Protein AF-A0A915IPQ7-F1 (afdb_monomer_lite)

InterPro domains:
  IPR002052 DNA methylase, N-6 adenine-specific, conserved site [PS00092] (193-199)

Sequence (208 aa):
MTVVFSDHEFYLLDDLKYYAAIYNDLKLCYKIELYDISEPFLMQSEVNSINARILSKEETSHEQIIKKRKKKTRKSAPNENCLFVERHFQDIISKCRAAGFLKNDSSAVQRLLTGNKIAKDVFKSVADRLNVDGPNDILNVPIEKCDNWLEKSKIIDLSEKDYILPGCSSFIQSDVIEGLNMISRDKLKFDIVVIDPPWTNKSVRRKR

Structure (mmCIF, N/CA/C/O backbone):
data_AF-A0A915IPQ7-F1
#
_entry.id   AF-A0A915IPQ7-F1
#
loop_
_atom_site.group_PDB
_atom_site.id
_atom_site.type_symbol
_atom_site.label_atom_id
_atom_site.label_alt_id
_atom_site.label_comp_id
_atom_site.label_asym_id
_atom_site.label_entity_id
_atom_site.label_seq_id
_atom_site.pdbx_PDB_ins_code
_atom_site.Cartn_x
_atom_site.Cartn_y
_atom_site.Cartn_z
_atom_site.occupancy
_atom_site.B_iso_or_equiv
_atom_site.auth_seq_id
_atom_site.auth_comp_id
_atom_site.auth_asym_id
_atom_site.auth_atom_id
_atom_site.pdbx_PDB_model_num
ATOM 1 N N . MET A 1 1 ? -8.338 -4.236 -4.182 1.00 78.31 1 MET A N 1
ATOM 2 C CA . MET A 1 1 ? -9.078 -4.507 -2.930 1.00 78.31 1 MET A CA 1
ATOM 3 C C . MET A 1 1 ? -10.228 -5.465 -3.223 1.00 78.31 1 MET A C 1
ATOM 5 O O . MET A 1 1 ? -10.723 -5.443 -4.345 1.00 78.31 1 MET A O 1
ATOM 9 N N . THR A 1 2 ? -10.647 -6.301 -2.268 1.00 84.31 2 THR A N 1
ATOM 10 C CA . THR A 1 2 ? -11.733 -7.281 -2.465 1.00 84.31 2 THR A CA 1
ATOM 11 C C . THR A 1 2 ? -12.977 -6.805 -1.735 1.00 84.31 2 THR A C 1
ATOM 13 O O . THR A 1 2 ? -12.902 -6.543 -0.541 1.00 84.31 2 THR A O 1
ATOM 16 N N . VAL A 1 3 ? -14.127 -6.722 -2.404 1.00 87.62 3 VAL A N 1
ATOM 17 C CA . VAL A 1 3 ? -15.394 -6.416 -1.720 1.00 87.62 3 VAL A CA 1
ATOM 18 C C . VAL A 1 3 ? -15.772 -7.606 -0.835 1.00 87.62 3 VAL A C 1
ATOM 20 O O . VAL A 1 3 ? -15.931 -8.722 -1.330 1.00 87.62 3 VAL A O 1
ATOM 23 N N . VAL A 1 4 ? -15.883 -7.384 0.474 1.00 87.19 4 VAL A N 1
ATOM 24 C CA . VAL A 1 4 ? -16.296 -8.411 1.452 1.00 87.19 4 VAL A CA 1
ATOM 25 C C . VAL A 1 4 ? -17.700 -8.181 1.993 1.00 87.19 4 VAL A C 1
ATOM 27 O O . VAL A 1 4 ? -18.339 -9.125 2.448 1.00 87.19 4 VAL A O 1
ATOM 30 N N . PHE A 1 5 ? -18.194 -6.950 1.895 1.00 85.25 5 PHE A N 1
ATOM 31 C CA . PHE A 1 5 ? -19.575 -6.597 2.180 1.00 85.25 5 PHE A CA 1
ATOM 32 C C . PHE A 1 5 ? -19.992 -5.437 1.276 1.00 85.25 5 PHE A C 1
ATOM 34 O O . PHE A 1 5 ? -19.182 -4.566 0.952 1.00 85.25 5 PHE A O 1
ATOM 41 N N . SER A 1 6 ? -21.252 -5.431 0.868 1.00 88.81 6 SER A N 1
ATOM 42 C CA . SER A 1 6 ? -21.856 -4.337 0.118 1.00 88.81 6 SER A CA 1
ATOM 43 C C . SER A 1 6 ? -23.332 -4.256 0.463 1.00 88.81 6 SER A C 1
ATOM 45 O O . SER A 1 6 ? -24.022 -5.278 0.418 1.00 88.81 6 SER A O 1
ATOM 47 N N . ASP A 1 7 ? -23.815 -3.054 0.730 1.00 85.75 7 ASP A N 1
ATOM 48 C CA . ASP A 1 7 ? -25.238 -2.746 0.781 1.00 85.75 7 ASP A CA 1
ATOM 49 C C . ASP A 1 7 ? -25.538 -1.483 -0.049 1.00 85.75 7 ASP A C 1
ATOM 51 O O . ASP A 1 7 ? -24.751 -1.082 -0.910 1.00 85.75 7 ASP A O 1
ATOM 55 N N . HIS A 1 8 ? -26.716 -0.890 0.142 1.00 87.56 8 HIS A N 1
ATOM 56 C CA . HIS A 1 8 ? -27.117 0.323 -0.573 1.00 87.56 8 HIS A CA 1
ATOM 57 C C . HIS A 1 8 ? -26.429 1.598 -0.052 1.00 87.56 8 HIS A C 1
ATOM 59 O O . HIS A 1 8 ? -26.497 2.629 -0.719 1.00 87.56 8 HIS A O 1
ATOM 65 N N . GLU A 1 9 ? -25.800 1.547 1.124 1.00 82.81 9 GLU A N 1
ATOM 66 C CA . GLU A 1 9 ? -25.198 2.691 1.813 1.00 82.81 9 GLU A CA 1
ATOM 67 C C . GLU A 1 9 ? -23.668 2.701 1.689 1.00 82.81 9 GLU A C 1
ATOM 69 O O . GLU A 1 9 ? -23.078 3.768 1.511 1.00 82.81 9 GLU A O 1
ATOM 74 N N . PHE A 1 10 ? -23.008 1.541 1.767 1.00 82.06 10 PHE A N 1
ATOM 75 C CA . PHE A 1 10 ? -21.551 1.452 1.748 1.00 82.06 10 PHE A CA 1
ATOM 76 C C . PHE A 1 10 ? -21.006 0.109 1.240 1.00 82.06 10 PHE A C 1
ATOM 78 O O . PHE A 1 10 ? -21.697 -0.900 1.094 1.00 82.06 10 PHE A O 1
ATOM 85 N N . TYR A 1 11 ? -19.696 0.115 0.995 1.00 85.31 11 TYR A N 1
ATOM 86 C CA . TYR A 1 11 ? -18.910 -1.056 0.627 1.00 85.31 11 TYR A CA 1
ATOM 87 C C . TYR A 1 11 ? -17.809 -1.262 1.659 1.00 85.31 11 TYR A C 1
ATOM 89 O O . TYR A 1 11 ? -17.134 -0.310 2.055 1.00 85.31 11 TYR A O 1
ATOM 97 N N . LEU A 1 12 ? -17.598 -2.513 2.059 1.00 83.00 12 LEU A N 1
ATOM 98 C CA . LEU A 1 12 ? -16.440 -2.919 2.840 1.00 83.00 12 LEU A CA 1
ATOM 99 C C . LEU A 1 12 ? -15.438 -3.593 1.911 1.00 83.00 12 LEU A C 1
ATOM 101 O O . LEU A 1 12 ? -15.736 -4.611 1.276 1.00 83.00 12 LEU A O 1
ATOM 105 N N . LEU A 1 13 ? -14.248 -3.012 1.848 1.00 87.31 13 LEU A N 1
ATOM 106 C CA . LEU A 1 13 ? -13.133 -3.515 1.067 1.00 87.31 13 LEU A CA 1
ATOM 107 C C . LEU A 1 13 ? -12.115 -4.158 2.008 1.00 87.31 13 LEU A C 1
ATOM 109 O O . LEU A 1 13 ? -11.742 -3.573 3.021 1.00 87.31 13 LEU A O 1
ATOM 113 N N . ASP A 1 14 ? -11.676 -5.362 1.663 1.00 83.06 14 ASP A N 1
ATOM 114 C CA . ASP A 1 14 ? -10.625 -6.096 2.354 1.00 83.06 14 ASP A CA 1
ATOM 115 C C . ASP A 1 14 ? -9.369 -6.131 1.479 1.00 83.06 14 ASP A C 1
ATOM 117 O O . ASP A 1 14 ? -9.296 -6.808 0.438 1.00 83.06 14 ASP A O 1
ATOM 121 N N . ASP A 1 15 ? -8.383 -5.354 1.910 1.00 82.62 15 ASP A N 1
ATOM 122 C CA . ASP A 1 15 ? -7.071 -5.264 1.286 1.00 82.62 15 ASP A CA 1
ATOM 123 C C . ASP A 1 15 ? -6.251 -6.527 1.504 1.00 82.62 15 ASP A C 1
ATOM 125 O O . ASP A 1 15 ? -5.608 -7.000 0.569 1.00 82.62 15 ASP A O 1
ATOM 129 N N . LEU A 1 16 ? -6.309 -7.122 2.696 1.00 81.56 16 LEU A N 1
ATOM 130 C CA . LEU A 1 16 ? -5.554 -8.334 3.005 1.00 81.56 16 LEU A CA 1
ATOM 131 C C . LEU A 1 16 ? -6.012 -9.487 2.123 1.00 81.56 16 LEU A C 1
ATOM 133 O O . LEU A 1 16 ? -5.180 -10.166 1.526 1.00 81.56 16 LEU A O 1
ATOM 137 N N . LYS A 1 17 ? -7.325 -9.670 1.972 1.00 83.88 17 LYS A N 1
ATOM 138 C CA . LYS A 1 17 ? -7.885 -10.695 1.084 1.00 83.88 17 LYS A CA 1
ATOM 139 C C . LYS A 1 17 ? -7.494 -10.464 -0.374 1.00 83.88 17 LYS A C 1
ATOM 141 O O . LYS A 1 17 ? -7.206 -11.419 -1.091 1.00 83.88 17 LYS A O 1
ATOM 146 N N . TYR A 1 18 ? -7.469 -9.207 -0.815 1.00 86.94 18 TYR A N 1
ATOM 147 C CA . TYR A 1 18 ? -7.019 -8.852 -2.161 1.00 86.94 18 TYR A CA 1
ATOM 148 C C . TYR A 1 18 ? -5.547 -9.171 -2.391 1.00 86.94 18 TYR A C 1
ATOM 150 O O . TYR A 1 18 ? -5.214 -9.870 -3.345 1.00 86.94 18 TYR A O 1
ATOM 158 N N . TYR A 1 19 ? -4.671 -8.690 -1.511 1.00 84.56 19 TYR A N 1
ATOM 159 C CA . TYR A 1 19 ? -3.248 -8.950 -1.642 1.00 84.56 19 TYR A CA 1
ATOM 160 C C . TYR A 1 19 ? -2.966 -10.450 -1.534 1.00 84.56 19 TYR A C 1
ATOM 162 O O . TYR A 1 19 ? -2.210 -10.967 -2.354 1.00 84.56 19 TYR A O 1
ATOM 170 N N . ALA A 1 20 ? -3.615 -11.159 -0.601 1.00 85.06 20 ALA A N 1
ATOM 171 C CA . ALA A 1 20 ? -3.462 -12.603 -0.442 1.00 85.06 20 ALA A CA 1
ATOM 172 C C . ALA A 1 20 ? -3.803 -13.361 -1.727 1.00 85.06 20 ALA A C 1
ATOM 174 O O . ALA A 1 20 ? -3.124 -14.329 -2.048 1.00 85.06 20 ALA A O 1
ATOM 175 N N . ALA A 1 21 ? -4.801 -12.906 -2.490 1.00 85.69 21 ALA A N 1
ATOM 176 C CA . ALA A 1 21 ? -5.108 -13.477 -3.795 1.00 85.69 21 ALA A CA 1
ATOM 177 C C . ALA A 1 21 ? -3.995 -13.205 -4.827 1.00 85.69 21 ALA A C 1
ATOM 179 O O . ALA A 1 21 ? -3.576 -14.128 -5.520 1.00 85.69 21 ALA A O 1
ATOM 180 N N . ILE A 1 22 ? -3.480 -11.972 -4.902 1.00 85.81 22 ILE A N 1
ATOM 181 C CA . ILE A 1 22 ? -2.439 -11.574 -5.874 1.00 85.81 22 ILE A CA 1
ATOM 182 C C . ILE A 1 22 ? -1.093 -12.257 -5.605 1.00 85.81 22 ILE A C 1
ATOM 184 O O . ILE A 1 22 ? -0.384 -12.640 -6.538 1.00 85.81 22 ILE A O 1
ATOM 188 N N . TYR A 1 23 ? -0.718 -12.407 -4.336 1.00 87.00 23 TYR A N 1
ATOM 189 C CA . TYR A 1 23 ? 0.571 -12.978 -3.934 1.00 87.00 23 TYR A CA 1
ATOM 190 C C . TYR A 1 23 ? 0.469 -14.440 -3.476 1.00 87.00 23 TYR A C 1
ATOM 192 O O . TYR A 1 23 ? 1.443 -14.980 -2.950 1.00 87.00 23 TYR A O 1
ATOM 200 N N . ASN A 1 24 ? -0.669 -15.107 -3.716 1.00 85.56 24 ASN A N 1
ATOM 201 C CA . ASN A 1 24 ? -0.904 -16.498 -3.312 1.00 85.56 24 ASN A CA 1
ATOM 202 C C . ASN A 1 24 ? 0.178 -17.454 -3.846 1.00 85.56 24 ASN A C 1
ATOM 204 O O . ASN A 1 24 ? 0.624 -18.360 -3.142 1.00 85.56 24 ASN A O 1
ATOM 208 N N . ASP A 1 25 ? 0.642 -17.216 -5.077 1.00 86.06 25 ASP A N 1
ATOM 209 C CA . ASP A 1 25 ? 1.669 -18.031 -5.735 1.00 86.06 25 ASP A CA 1
ATOM 210 C C . ASP A 1 25 ? 2.995 -18.076 -4.960 1.00 86.06 25 ASP A C 1
ATOM 212 O O . ASP A 1 25 ? 3.709 -19.077 -5.013 1.00 86.06 25 ASP A O 1
ATOM 216 N N . LEU A 1 26 ? 3.322 -17.009 -4.225 1.00 87.06 26 LEU A N 1
ATOM 217 C CA . LEU A 1 26 ? 4.587 -16.880 -3.501 1.00 87.06 26 LEU A CA 1
ATOM 218 C C . LEU A 1 26 ? 4.522 -17.453 -2.079 1.00 87.06 26 LEU A C 1
ATOM 220 O O . LEU A 1 26 ? 5.551 -17.524 -1.411 1.00 87.06 26 LEU A O 1
ATOM 224 N N . LYS A 1 27 ? 3.337 -17.876 -1.609 1.00 84.50 27 LYS A N 1
ATOM 225 C CA . LYS A 1 27 ? 3.105 -18.407 -0.250 1.00 84.50 27 LYS A CA 1
ATOM 226 C C . LYS A 1 27 ? 3.644 -17.493 0.862 1.00 84.50 27 LYS A C 1
ATOM 228 O O . LYS A 1 27 ? 4.105 -17.966 1.900 1.00 84.50 27 LYS A O 1
ATOM 233 N N . LEU A 1 28 ? 3.606 -16.182 0.633 1.00 79.94 28 LEU A N 1
ATOM 234 C CA . LEU A 1 28 ? 4.061 -15.183 1.594 1.00 79.94 28 LEU A CA 1
ATOM 235 C C . LEU A 1 28 ? 2.931 -14.825 2.562 1.00 79.94 28 LEU A C 1
ATOM 237 O O . LEU A 1 28 ? 1.767 -14.744 2.173 1.00 79.94 28 LEU A O 1
ATOM 241 N N . CYS A 1 29 ? 3.289 -14.579 3.822 1.00 71.81 29 CYS A N 1
ATOM 242 C CA . CYS A 1 29 ? 2.356 -14.143 4.858 1.00 71.81 29 CYS A CA 1
ATOM 243 C C . CYS A 1 29 ? 2.559 -12.658 5.165 1.00 71.81 29 CYS A C 1
ATOM 245 O O . CYS A 1 29 ? 3.688 -1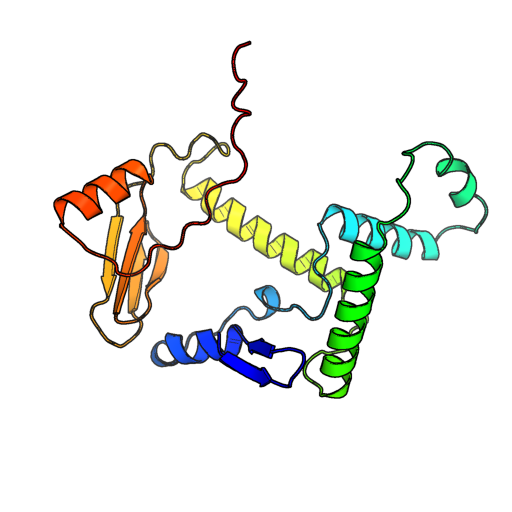2.202 5.359 1.00 71.81 29 CYS A O 1
ATOM 247 N N . TYR A 1 30 ? 1.462 -11.906 5.261 1.00 74.12 30 TYR A N 1
ATOM 248 C CA . TYR A 1 30 ? 1.510 -10.507 5.680 1.00 74.12 30 TYR A CA 1
ATOM 249 C C . TYR A 1 30 ? 1.796 -10.392 7.170 1.00 74.12 30 TYR A C 1
ATOM 251 O O . TYR A 1 30 ? 1.347 -11.207 7.977 1.00 74.12 30 TYR A O 1
ATOM 259 N N . LYS A 1 31 ? 2.470 -9.302 7.532 1.00 75.56 31 LYS A N 1
ATOM 260 C CA . LYS A 1 31 ? 2.489 -8.814 8.909 1.00 75.56 31 LYS A CA 1
ATOM 261 C C . LYS A 1 31 ? 1.132 -8.190 9.201 1.00 75.56 31 LYS A C 1
ATOM 263 O O . LYS A 1 31 ? 0.902 -7.026 8.872 1.00 75.56 31 LYS A O 1
ATOM 268 N N . ILE A 1 32 ? 0.217 -8.993 9.738 1.00 70.31 32 ILE A N 1
ATOM 269 C CA . ILE A 1 32 ? -1.164 -8.588 10.027 1.00 70.31 32 ILE A CA 1
ATOM 270 C C . ILE A 1 32 ? -1.218 -7.350 10.932 1.00 70.31 32 ILE A C 1
ATOM 272 O O . ILE A 1 32 ? -2.134 -6.544 10.831 1.00 70.31 32 ILE A O 1
ATOM 276 N N . GLU A 1 33 ? -0.179 -7.144 11.740 1.00 68.62 33 GLU A N 1
ATOM 277 C CA . GLU A 1 33 ? -0.014 -6.014 12.649 1.00 68.62 33 GLU A CA 1
ATOM 278 C C . GLU A 1 33 ? 0.110 -4.664 11.925 1.00 68.62 33 GLU A C 1
ATOM 280 O O . GLU A 1 33 ? -0.132 -3.626 12.536 1.00 68.62 33 GLU A O 1
ATOM 285 N N . LEU A 1 34 ? 0.482 -4.654 10.637 1.00 64.81 34 LEU A N 1
ATOM 286 C CA . LEU A 1 34 ? 0.529 -3.438 9.812 1.00 64.81 34 LEU A CA 1
ATOM 287 C C . LEU A 1 34 ? -0.831 -3.061 9.211 1.00 64.81 34 LEU A C 1
ATOM 289 O O . LEU A 1 34 ? -1.007 -1.921 8.789 1.00 64.81 34 LEU A O 1
ATOM 293 N N . TYR A 1 35 ? -1.772 -4.006 9.165 1.00 64.25 35 TYR A N 1
ATOM 294 C CA . TYR A 1 35 ? -3.086 -3.856 8.531 1.00 64.25 35 TYR A CA 1
ATOM 295 C C . TYR A 1 35 ? -4.239 -3.945 9.540 1.00 64.25 35 TYR A C 1
ATOM 297 O O . TYR A 1 35 ? -5.404 -3.978 9.150 1.00 64.25 35 TYR A O 1
ATOM 305 N N . ASP A 1 36 ? -3.934 -3.999 10.837 1.00 64.38 36 ASP A N 1
ATOM 306 C CA . ASP A 1 36 ? -4.943 -4.027 11.888 1.00 64.38 36 ASP A CA 1
ATOM 307 C C . ASP A 1 36 ? -5.590 -2.639 12.043 1.00 64.38 36 ASP A C 1
ATOM 309 O O . ASP A 1 36 ? -5.109 -1.781 12.783 1.00 64.38 36 ASP A O 1
ATOM 313 N N . ILE A 1 37 ? -6.697 -2.425 11.326 1.00 59.28 37 ILE A N 1
ATOM 314 C CA . ILE A 1 37 ? -7.568 -1.242 11.437 1.00 59.28 37 ILE A CA 1
ATOM 315 C C . ILE A 1 37 ? -8.767 -1.570 12.343 1.00 59.28 37 ILE A C 1
ATOM 317 O O . ILE A 1 37 ? -9.908 -1.203 12.070 1.00 59.28 37 ILE A O 1
ATOM 321 N N . SER A 1 38 ? -8.542 -2.305 13.436 1.00 57.44 38 SER A N 1
ATOM 322 C CA . SER A 1 38 ? -9.590 -2.519 14.448 1.00 57.44 38 SER A CA 1
ATOM 323 C C . SER A 1 38 ? -10.045 -1.217 15.120 1.00 57.44 38 SER A C 1
ATOM 325 O O . SER A 1 38 ? -11.115 -1.181 15.730 1.00 57.44 38 SER A O 1
ATOM 327 N N . GLU A 1 39 ? -9.268 -0.142 14.974 1.00 60.19 39 GLU A N 1
ATOM 328 C CA . GLU A 1 39 ? -9.470 1.132 15.650 1.00 60.19 39 GLU A CA 1
ATOM 329 C C . GLU A 1 39 ? -9.427 2.319 14.678 1.00 60.19 39 GLU A C 1
ATOM 331 O O . GLU A 1 39 ? -8.777 2.242 13.630 1.00 60.19 39 GLU A O 1
ATOM 336 N N . PRO A 1 40 ? -10.081 3.445 15.021 1.00 58.47 40 PRO A N 1
ATOM 337 C CA . PRO A 1 40 ? -9.967 4.676 14.254 1.00 58.47 40 PRO A CA 1
ATOM 338 C C . PRO A 1 40 ? -8.501 5.074 14.086 1.00 58.47 40 PRO A C 1
ATOM 340 O O . PRO A 1 40 ? -7.714 5.002 15.034 1.00 58.47 40 PRO A O 1
ATOM 343 N N . PHE A 1 41 ? -8.144 5.548 12.893 1.00 60.44 41 PHE A N 1
ATOM 344 C CA . PHE A 1 41 ? -6.822 6.116 12.674 1.00 60.44 41 PHE A CA 1
ATOM 345 C C . PHE A 1 41 ? -6.607 7.295 13.631 1.00 60.44 41 PHE A C 1
ATOM 347 O O . PHE A 1 41 ? -7.365 8.266 13.622 1.00 60.44 41 PHE A O 1
ATOM 354 N N . LEU A 1 42 ? -5.565 7.204 14.456 1.00 63.47 42 LEU A N 1
ATOM 355 C CA . LEU A 1 42 ? -5.172 8.247 15.393 1.00 63.47 42 LEU A CA 1
ATOM 356 C C . LEU A 1 42 ? -3.728 8.643 15.129 1.00 63.47 42 LEU A C 1
ATOM 358 O O . LEU A 1 42 ? -2.825 7.801 15.092 1.00 63.47 42 LEU A O 1
ATOM 362 N N . MET A 1 43 ? -3.492 9.949 15.023 1.00 66.94 43 MET A N 1
ATOM 363 C CA . MET A 1 43 ? -2.132 10.467 14.945 1.00 66.94 43 MET A CA 1
ATOM 364 C C . MET A 1 43 ? -1.376 10.113 16.230 1.00 66.94 43 MET A C 1
ATOM 366 O O . MET A 1 43 ? -1.943 10.083 17.323 1.00 66.94 43 MET A O 1
ATOM 370 N N . GLN A 1 44 ? -0.058 9.907 16.140 1.00 68.19 44 GLN A N 1
ATOM 371 C CA . GLN A 1 44 ? 0.757 9.525 17.303 1.00 68.19 44 GLN A CA 1
ATOM 372 C C . GLN A 1 44 ? 0.571 10.468 18.504 1.00 68.19 44 GLN A C 1
ATOM 374 O O . GLN A 1 44 ? 0.569 10.030 19.652 1.00 68.19 44 GLN A O 1
ATOM 379 N N . SER A 1 45 ? 0.421 11.769 18.254 1.00 71.00 45 SER A N 1
ATOM 380 C CA . SER A 1 45 ? 0.175 12.773 19.293 1.00 71.00 45 SER A CA 1
ATOM 381 C C . SER A 1 45 ? -1.148 12.545 20.030 1.00 71.00 45 SER A C 1
ATOM 383 O O . SER A 1 45 ? -1.223 12.755 21.244 1.00 71.00 45 SER A O 1
ATOM 385 N N . GLU A 1 46 ? -2.176 12.084 19.323 1.00 71.44 46 GLU A N 1
ATOM 386 C CA . GLU A 1 46 ? -3.489 11.750 19.870 1.00 71.44 46 GLU A CA 1
ATOM 387 C C . GLU A 1 46 ? -3.417 10.457 20.681 1.00 71.44 46 GLU A C 1
ATOM 389 O O . GLU A 1 46 ? -3.845 10.452 21.836 1.00 71.44 46 GLU A O 1
ATOM 394 N N . VAL A 1 47 ? -2.766 9.417 20.146 1.00 73.50 47 VAL A N 1
ATOM 395 C CA . VAL A 1 47 ? -2.518 8.150 20.860 1.00 73.50 47 VAL A CA 1
ATOM 396 C C . VAL A 1 47 ? -1.738 8.399 22.155 1.00 73.50 47 VAL A C 1
ATOM 398 O O . VAL A 1 47 ? -2.128 7.932 23.225 1.00 73.50 47 VAL A O 1
ATOM 401 N N . ASN A 1 48 ? -0.675 9.206 22.102 1.00 75.12 48 ASN A N 1
ATOM 402 C CA . ASN A 1 48 ? 0.116 9.575 23.280 1.00 75.12 48 ASN A CA 1
ATOM 403 C C . ASN A 1 48 ? -0.715 10.360 24.304 1.00 75.12 48 ASN A C 1
ATOM 405 O O . ASN A 1 48 ? -0.585 10.142 25.507 1.00 75.12 48 ASN A O 1
ATOM 409 N N . SER A 1 49 ? -1.588 11.257 23.839 1.00 75.00 49 SER A N 1
ATOM 410 C CA . SER A 1 49 ? -2.481 12.027 24.711 1.00 75.00 49 SER A CA 1
ATOM 411 C C . SER A 1 49 ? -3.522 11.143 25.399 1.00 75.00 49 SER A C 1
ATOM 413 O O . SER A 1 49 ? -3.875 11.405 26.549 1.00 75.00 49 SER A O 1
ATOM 415 N N . ILE A 1 50 ? -4.028 10.116 24.712 1.00 74.44 50 ILE A N 1
ATOM 416 C CA . ILE A 1 50 ? -4.959 9.132 25.277 1.00 74.44 50 ILE A CA 1
ATOM 417 C C . ILE A 1 50 ? -4.239 8.266 26.312 1.00 74.44 50 ILE A C 1
ATOM 419 O O . ILE A 1 50 ? -4.721 8.175 27.438 1.00 74.44 50 ILE A O 1
ATOM 423 N N . ASN A 1 51 ? -3.055 7.737 25.991 1.00 77.69 51 ASN A N 1
ATOM 424 C CA . ASN A 1 51 ? -2.234 6.978 26.941 1.00 77.69 51 ASN A CA 1
ATOM 425 C C . ASN A 1 51 ? -1.911 7.776 28.200 1.00 77.69 51 ASN A C 1
ATOM 427 O O . ASN A 1 51 ? -2.148 7.303 29.304 1.00 77.69 51 ASN A O 1
ATOM 431 N N . ALA A 1 52 ? -1.443 9.017 28.049 1.00 78.75 52 ALA A N 1
ATOM 432 C CA . ALA A 1 52 ? -1.151 9.881 29.187 1.00 78.75 52 ALA A CA 1
ATOM 433 C C . ALA A 1 52 ? -2.393 10.124 30.059 1.00 78.75 52 ALA A C 1
ATOM 435 O O . ALA A 1 52 ? -2.275 10.212 31.276 1.00 78.75 52 ALA A O 1
ATOM 436 N N . ARG A 1 53 ? -3.594 10.202 29.462 1.00 75.69 53 ARG A N 1
ATOM 437 C CA . ARG A 1 53 ? -4.855 10.317 30.212 1.00 75.69 53 ARG A CA 1
ATOM 438 C C . ARG A 1 53 ? -5.214 9.037 30.957 1.00 75.69 53 ARG A C 1
ATOM 440 O O . ARG A 1 53 ? -5.649 9.152 32.097 1.00 75.69 53 ARG A O 1
ATOM 447 N N . ILE A 1 54 ? -5.065 7.873 30.326 1.00 72.94 54 ILE A N 1
ATOM 448 C CA . ILE A 1 54 ? -5.319 6.565 30.948 1.00 72.94 54 ILE A CA 1
ATOM 449 C C . ILE A 1 54 ? -4.388 6.391 32.151 1.00 72.94 54 ILE A C 1
ATOM 451 O O . ILE A 1 54 ? -4.876 6.223 33.262 1.00 72.94 54 ILE A O 1
ATOM 455 N N . LEU A 1 55 ? -3.085 6.605 31.952 1.00 72.75 55 LEU A N 1
ATOM 456 C CA . LEU A 1 55 ? -2.074 6.538 33.010 1.00 72.75 55 LEU A CA 1
ATOM 457 C C . LEU A 1 55 ? -2.331 7.572 34.122 1.00 72.75 55 LEU A C 1
ATOM 459 O O . LEU A 1 55 ? -2.246 7.257 35.300 1.00 72.75 55 LEU A O 1
ATOM 463 N N . SER A 1 56 ? -2.737 8.803 33.780 1.00 67.38 56 SER A N 1
ATOM 464 C CA . SER A 1 56 ? -3.050 9.832 34.790 1.00 67.38 56 SER A CA 1
ATOM 465 C C . SER A 1 56 ? -4.336 9.572 35.585 1.00 67.38 56 SER A C 1
ATOM 467 O O . SER A 1 56 ? -4.491 10.107 36.680 1.00 67.38 56 SER A O 1
ATOM 469 N N . LYS A 1 57 ? -5.277 8.784 35.043 1.00 59.81 57 LYS A N 1
ATOM 470 C CA . LYS A 1 57 ? -6.501 8.389 35.758 1.00 59.81 57 LYS A CA 1
ATOM 471 C C . LYS A 1 57 ? -6.230 7.318 36.816 1.00 59.81 57 LYS A C 1
ATOM 473 O O . LYS A 1 57 ? -7.056 7.178 37.711 1.00 59.81 57 LYS A O 1
ATOM 478 N N . GLU A 1 58 ? -5.099 6.621 36.737 1.00 52.72 58 GLU A N 1
ATOM 479 C CA . GLU A 1 58 ? -4.667 5.667 37.762 1.00 52.72 58 GLU A CA 1
ATOM 480 C C . GLU A 1 58 ? -3.920 6.336 38.932 1.00 52.72 58 GLU A C 1
ATOM 482 O O . GLU A 1 58 ? -3.819 5.728 39.992 1.00 52.72 58 GLU A O 1
ATOM 487 N N . GLU A 1 59 ? -3.484 7.603 38.819 1.00 49.19 59 GLU A N 1
ATOM 488 C CA . GLU A 1 59 ? -2.604 8.211 39.836 1.00 49.19 59 GLU A CA 1
ATOM 489 C C . GLU A 1 59 ? -2.992 9.587 40.406 1.00 49.19 59 GLU A C 1
ATOM 491 O O . GLU A 1 59 ? -2.259 10.092 41.257 1.00 49.19 59 GLU A O 1
ATOM 496 N N . THR A 1 60 ? -4.091 10.267 40.040 1.00 39.53 60 THR A N 1
ATOM 497 C CA . THR A 1 60 ? -4.393 11.536 40.754 1.00 39.53 60 THR A CA 1
ATOM 498 C C . THR A 1 60 ? -5.844 12.009 40.746 1.00 39.53 60 THR A C 1
ATOM 500 O O . THR A 1 60 ? -6.547 12.000 39.737 1.00 39.53 60 THR A O 1
ATOM 503 N N . SER A 1 61 ? -6.266 12.493 41.917 1.00 46.28 61 SER A N 1
ATOM 504 C CA . SER A 1 61 ? -7.582 13.040 42.238 1.00 46.28 61 SER A CA 1
ATOM 505 C C . SER A 1 61 ? -8.032 14.179 41.308 1.00 46.28 61 SER A C 1
ATOM 507 O O . SER A 1 61 ? -7.253 15.010 40.834 1.00 46.28 61 SER A O 1
ATOM 509 N N . HIS A 1 62 ? -9.351 14.220 41.092 1.00 41.88 62 HIS A N 1
ATOM 510 C CA . HIS A 1 62 ? -10.127 15.039 40.147 1.00 41.88 62 HIS A CA 1
ATOM 511 C C . HIS A 1 62 ? -9.822 16.558 40.107 1.00 41.88 62 HIS A C 1
ATOM 513 O O . HIS A 1 62 ? -10.225 17.252 39.170 1.00 41.88 62 HIS A O 1
ATOM 519 N N . GLU A 1 63 ? -9.113 17.097 41.095 1.00 43.03 63 GLU A N 1
ATOM 520 C CA . GLU A 1 63 ? -8.989 18.534 41.354 1.00 43.03 63 GLU A CA 1
ATOM 521 C C . GLU A 1 63 ? -7.805 19.212 40.645 1.00 43.03 63 GLU A C 1
ATOM 523 O O . GLU A 1 63 ? -7.847 20.411 40.351 1.00 43.03 63 GLU A O 1
ATOM 528 N N . GLN A 1 64 ? -6.756 18.462 40.291 1.00 44.06 64 GLN A N 1
ATOM 529 C CA . GLN A 1 64 ? -5.544 19.046 39.699 1.00 44.06 64 GLN A CA 1
ATOM 530 C C . GLN A 1 64 ? -5.634 19.238 38.170 1.00 44.06 64 GLN A C 1
ATOM 532 O O . GLN A 1 64 ? -4.979 20.120 37.606 1.00 44.06 64 GLN A O 1
ATOM 537 N N . ILE A 1 65 ? -6.508 18.488 37.489 1.00 48.47 65 ILE A N 1
ATOM 538 C CA . ILE A 1 65 ? -6.678 18.528 36.022 1.00 48.47 65 ILE A CA 1
ATOM 539 C C . ILE A 1 65 ? -7.409 19.805 35.559 1.00 48.47 65 ILE A C 1
ATOM 541 O O . ILE A 1 65 ? -7.135 20.331 34.475 1.00 48.47 65 ILE A O 1
ATOM 545 N N . ILE A 1 66 ? -8.301 20.362 36.385 1.00 44.84 66 ILE A N 1
ATOM 546 C CA . ILE A 1 66 ? -9.144 21.514 36.015 1.00 44.84 66 ILE A CA 1
ATOM 547 C C . ILE A 1 66 ? -8.320 22.811 35.900 1.00 44.84 66 ILE A C 1
ATOM 549 O O . ILE A 1 66 ? -8.604 23.658 35.049 1.00 44.84 66 ILE A O 1
ATOM 553 N N . LYS A 1 67 ? -7.244 22.963 36.684 1.00 43.00 67 LYS A N 1
ATOM 554 C CA . LYS A 1 67 ? -6.461 24.214 36.732 1.00 43.00 67 LYS A CA 1
ATOM 555 C C . LYS A 1 67 ? -5.519 24.410 35.533 1.00 43.00 67 LYS A C 1
ATOM 557 O O . LYS A 1 67 ? -5.291 25.550 35.135 1.00 43.00 67 LYS A O 1
ATOM 562 N N . LYS A 1 68 ? -5.031 23.342 34.882 1.00 44.00 68 LYS A N 1
ATOM 563 C CA . LYS A 1 68 ? -4.108 23.451 33.725 1.00 44.00 68 LYS A CA 1
ATOM 564 C C . LYS A 1 68 ? -4.803 23.649 32.367 1.00 44.00 68 LYS A C 1
ATOM 566 O O . LYS A 1 68 ? -4.147 24.016 31.396 1.00 44.00 68 LYS A O 1
ATOM 571 N N . ARG A 1 69 ? -6.127 23.470 32.282 1.00 45.41 69 ARG A N 1
ATOM 572 C CA . ARG A 1 69 ? -6.896 23.550 31.021 1.00 45.41 69 ARG A CA 1
ATOM 573 C C . ARG A 1 69 ? -7.356 24.957 30.614 1.00 45.41 69 ARG A C 1
ATOM 575 O O . ARG A 1 69 ? -7.820 25.126 29.493 1.00 45.41 69 ARG A O 1
ATOM 582 N N . LYS A 1 70 ? -7.200 25.981 31.465 1.00 41.72 70 LYS A N 1
ATOM 583 C CA . LYS A 1 70 ? -7.673 27.353 31.164 1.00 41.72 70 LYS A CA 1
ATOM 584 C C . LYS A 1 70 ? -6.788 28.159 30.198 1.00 41.72 70 LYS A C 1
ATOM 586 O O . LYS A 1 70 ? -7.159 29.266 29.825 1.00 41.72 70 LYS A O 1
ATOM 591 N N . LYS A 1 71 ? -5.655 27.621 29.736 1.00 47.00 71 LYS A N 1
ATOM 592 C CA . LYS A 1 71 ? -4.818 28.240 28.694 1.00 47.00 71 LYS A CA 1
ATOM 593 C C . LYS A 1 71 ? -4.486 27.217 27.611 1.00 47.00 71 LYS A C 1
ATOM 595 O O . LYS A 1 71 ? -3.452 26.567 27.713 1.00 47.00 71 LYS A O 1
ATOM 600 N N . LYS A 1 72 ? -5.334 27.081 26.586 1.00 50.66 72 LYS A N 1
ATOM 601 C CA . LYS A 1 72 ? -4.915 26.860 25.185 1.00 50.66 72 LYS A CA 1
ATOM 602 C C . LYS A 1 72 ? -6.122 26.694 24.255 1.00 50.66 72 LYS A C 1
ATOM 604 O O . LYS A 1 72 ? -6.978 25.851 24.487 1.00 50.66 72 LYS A O 1
ATOM 609 N N . THR A 1 73 ? -6.097 27.530 23.214 1.00 42.62 73 THR A N 1
ATOM 610 C CA . THR A 1 73 ? -6.830 27.466 21.940 1.00 42.62 73 THR A CA 1
ATOM 611 C C . THR A 1 73 ? -8.360 27.477 21.999 1.00 42.62 73 THR A C 1
ATOM 613 O O . THR A 1 73 ? -9.010 26.508 22.378 1.00 42.62 73 THR A O 1
ATOM 616 N N . ARG A 1 74 ? -8.945 28.583 21.510 1.00 43.91 74 ARG A N 1
ATOM 617 C CA . ARG A 1 74 ? -10.338 28.643 21.047 1.00 43.91 74 ARG A CA 1
ATOM 618 C C . ARG A 1 74 ? -10.523 27.545 19.995 1.00 43.91 74 ARG A C 1
ATOM 620 O O . ARG A 1 74 ? -10.108 27.725 18.855 1.00 43.91 74 ARG A O 1
ATOM 627 N N . LYS A 1 75 ? -11.092 26.400 20.372 1.00 55.78 75 LYS A N 1
ATOM 628 C CA . LYS A 1 75 ? -11.651 25.472 19.390 1.00 55.78 75 LYS A CA 1
ATOM 629 C C . LYS A 1 75 ? -12.855 26.186 18.785 1.00 55.78 75 LYS A C 1
ATOM 631 O O . LYS A 1 75 ? -13.781 26.530 19.516 1.00 55.78 75 LYS A O 1
ATOM 636 N N . SER A 1 76 ? -12.807 26.471 17.487 1.00 59.62 76 SER A N 1
ATOM 637 C CA . SER A 1 76 ? -14.016 26.801 16.735 1.00 59.62 76 SER A CA 1
ATOM 638 C C . SER A 1 76 ? -15.042 25.696 16.981 1.00 59.62 76 SER A C 1
ATOM 640 O O . SER A 1 76 ? -14.659 24.527 17.099 1.00 59.62 76 SER A O 1
ATOM 642 N N . ALA A 1 77 ? -16.317 26.063 17.109 1.00 61.50 77 ALA A N 1
ATOM 643 C CA . ALA A 1 77 ? -17.388 25.085 17.248 1.00 61.50 77 ALA A CA 1
ATOM 644 C C . ALA A 1 77 ? -17.262 24.026 16.132 1.00 61.50 77 ALA A C 1
ATOM 646 O O . ALA A 1 77 ? -16.923 24.390 14.999 1.00 61.50 77 ALA A O 1
ATOM 647 N N . PRO A 1 78 ? -17.439 22.731 16.444 1.00 63.06 78 PRO A N 1
ATOM 648 C CA . PRO A 1 78 ? -17.341 21.682 15.442 1.00 63.06 78 PRO A CA 1
ATOM 649 C C . PRO A 1 78 ? -18.356 21.950 14.327 1.00 63.06 78 PRO A C 1
ATOM 651 O O . PRO A 1 78 ? -19.525 22.215 14.595 1.00 63.06 78 PRO A O 1
ATOM 654 N N . ASN A 1 79 ? -17.880 21.926 13.082 1.00 77.88 79 ASN A N 1
ATOM 655 C CA . ASN A 1 79 ? -18.707 22.086 11.890 1.00 77.88 79 ASN A CA 1
ATOM 656 C C . ASN A 1 79 ? -19.765 20.968 11.864 1.00 77.88 79 ASN A C 1
ATOM 658 O O . ASN A 1 79 ? -19.421 19.806 12.091 1.00 77.88 79 ASN A O 1
ATOM 662 N N . GLU A 1 80 ? -21.029 21.294 11.587 1.00 81.50 80 GLU A N 1
ATOM 663 C CA . GLU A 1 80 ? -22.121 20.311 11.505 1.00 81.50 80 GLU A CA 1
ATOM 664 C C . GLU A 1 80 ? -21.797 19.170 10.532 1.00 81.50 80 GLU A C 1
ATOM 666 O O . GLU A 1 80 ? -22.079 18.011 10.835 1.00 81.50 80 GLU A O 1
ATOM 671 N N . ASN A 1 81 ? -21.090 19.467 9.437 1.00 77.88 81 ASN A N 1
ATOM 672 C CA . ASN A 1 81 ? -20.618 18.453 8.493 1.00 77.88 81 ASN A CA 1
ATOM 673 C C . ASN A 1 81 ? -19.645 17.458 9.141 1.00 77.88 81 ASN A C 1
ATOM 675 O O . ASN A 1 81 ? -19.719 16.263 8.873 1.00 77.88 81 ASN A O 1
ATOM 679 N N . CYS A 1 82 ? -18.752 17.916 10.026 1.00 73.94 82 CYS A N 1
ATOM 680 C CA . CYS A 1 82 ? -17.839 17.020 10.739 1.00 73.94 82 CYS A CA 1
ATOM 681 C C . CYS A 1 82 ? -18.606 16.097 11.692 1.00 73.94 82 CYS A C 1
ATOM 683 O O . CYS A 1 82 ? -18.320 14.906 11.743 1.00 73.94 82 CYS A O 1
ATOM 685 N N . LEU A 1 83 ? -19.607 16.629 12.400 1.00 80.56 83 LEU A N 1
ATOM 686 C CA . LEU A 1 83 ? -20.449 15.839 13.305 1.00 80.56 83 LEU A CA 1
ATOM 687 C C . LEU A 1 83 ? -21.326 14.829 12.555 1.00 80.56 83 LEU A C 1
ATOM 689 O O . LEU A 1 83 ? -21.623 13.764 13.094 1.00 80.56 83 LEU A O 1
ATOM 693 N N . PHE A 1 84 ? -21.773 15.172 11.346 1.00 82.44 84 PHE A N 1
ATOM 694 C CA . PHE A 1 84 ? -22.503 14.261 10.468 1.00 82.44 84 PHE A CA 1
ATOM 695 C C . PHE A 1 84 ? -21.614 13.093 10.033 1.00 82.44 84 PHE A C 1
ATOM 697 O O . PHE A 1 84 ? -21.984 11.937 10.229 1.00 82.44 84 PHE A O 1
ATOM 704 N N . VAL A 1 85 ? -20.418 13.397 9.518 1.00 80.69 85 VAL A N 1
ATOM 705 C CA . VAL A 1 85 ? -19.439 12.388 9.094 1.00 80.69 85 VAL A CA 1
ATOM 706 C C . VAL A 1 85 ? -19.069 11.476 10.263 1.00 80.69 85 VAL A C 1
ATOM 708 O O . VAL A 1 85 ? -19.126 10.259 10.128 1.00 80.69 85 VAL A O 1
ATOM 711 N N . GLU A 1 86 ? -18.767 12.042 11.432 1.00 79.38 86 GLU A N 1
ATOM 712 C CA . GLU A 1 86 ? -18.410 11.269 12.625 1.00 79.38 86 GLU A CA 1
ATOM 713 C C . GLU A 1 86 ? -19.529 10.307 13.046 1.00 79.38 86 GLU A C 1
ATOM 715 O O . GLU A 1 86 ? -19.266 9.132 13.299 1.00 79.38 86 GLU A O 1
ATOM 720 N N . ARG A 1 87 ? -20.789 10.762 13.052 1.00 84.81 87 ARG A N 1
ATOM 721 C CA . ARG A 1 87 ? -21.941 9.896 13.346 1.00 84.81 87 ARG A CA 1
ATOM 722 C C . ARG A 1 87 ? -22.089 8.766 12.336 1.00 84.81 87 ARG A C 1
ATOM 724 O O . ARG A 1 87 ? -22.307 7.629 12.740 1.00 84.81 87 ARG A O 1
ATOM 731 N N . HIS A 1 88 ? -21.956 9.071 11.049 1.00 84.81 88 HIS A N 1
ATOM 732 C CA . HIS A 1 88 ? -22.093 8.070 9.998 1.00 84.81 88 HIS A CA 1
ATOM 733 C C . HIS A 1 88 ? -20.984 7.009 10.076 1.00 84.81 88 HIS A C 1
ATOM 735 O O . HIS A 1 88 ? -21.262 5.816 10.005 1.00 84.81 88 HIS A O 1
ATOM 741 N N . PHE A 1 89 ? -19.740 7.416 10.346 1.00 83.12 89 PHE A N 1
ATOM 742 C CA . PHE A 1 89 ? -18.642 6.475 10.583 1.00 83.12 89 PHE A CA 1
ATOM 743 C C . PHE A 1 89 ? -18.879 5.587 11.809 1.00 83.12 89 PHE A C 1
ATOM 745 O O . PHE A 1 89 ? -18.613 4.389 11.749 1.00 83.12 89 PHE A O 1
ATOM 752 N N . GLN A 1 90 ? -19.390 6.139 12.914 1.00 83.75 90 GLN A N 1
ATOM 753 C CA . GLN A 1 90 ? -19.704 5.344 14.107 1.00 83.75 90 GLN A CA 1
ATOM 754 C C . GLN A 1 90 ? -20.813 4.315 13.849 1.00 83.75 90 GLN A C 1
ATOM 756 O O . GLN A 1 90 ? -20.737 3.196 14.363 1.00 83.75 90 GLN A O 1
ATOM 761 N N . ASP A 1 91 ? -21.811 4.664 13.035 1.00 86.12 91 ASP A N 1
ATOM 762 C CA . ASP A 1 91 ? -22.859 3.734 12.607 1.00 86.12 91 ASP A CA 1
ATOM 763 C C . ASP A 1 91 ? -22.279 2.581 11.772 1.00 86.12 91 ASP A C 1
ATOM 765 O O . ASP A 1 91 ? -22.480 1.414 12.112 1.00 86.12 91 ASP A O 1
ATOM 769 N N . ILE A 1 92 ? -21.456 2.892 10.763 1.00 85.00 92 ILE A N 1
ATOM 770 C CA . ILE A 1 92 ? -20.766 1.885 9.940 1.00 85.00 92 ILE A CA 1
ATOM 771 C C . ILE A 1 92 ? -19.905 0.960 10.811 1.00 85.00 92 ILE A C 1
ATOM 773 O O . ILE A 1 92 ? -20.006 -0.261 10.706 1.00 85.00 92 ILE A O 1
ATOM 777 N N . ILE A 1 93 ? -19.090 1.513 11.717 1.00 82.31 93 ILE A N 1
ATOM 778 C CA . ILE A 1 93 ? -18.249 0.718 12.629 1.00 82.31 93 ILE A CA 1
ATOM 779 C C . ILE A 1 93 ? -19.113 -0.212 13.488 1.00 82.31 93 ILE A C 1
ATOM 781 O O . ILE A 1 93 ? -18.770 -1.382 13.674 1.00 82.31 93 ILE A O 1
ATOM 785 N N . SER A 1 94 ? -20.243 0.282 13.994 1.00 83.69 94 SER A N 1
ATOM 786 C CA . SER A 1 94 ? -21.165 -0.506 14.816 1.00 83.69 94 SER A CA 1
ATOM 787 C C . SER A 1 94 ? -21.793 -1.654 14.023 1.00 83.69 94 SER A C 1
ATOM 789 O O . SER A 1 94 ? -21.790 -2.790 14.501 1.00 83.69 94 SER A O 1
ATOM 791 N N . LYS A 1 95 ? -22.247 -1.393 12.789 1.00 85.38 95 LYS A N 1
ATOM 792 C CA . LYS A 1 95 ? -22.754 -2.415 11.856 1.00 85.38 95 LYS A CA 1
ATOM 793 C C . LYS A 1 95 ? -21.686 -3.474 11.553 1.00 85.38 95 LYS A C 1
ATOM 795 O O . LYS A 1 95 ? -21.952 -4.669 11.673 1.00 85.38 95 LYS A O 1
ATOM 800 N N . CYS A 1 96 ? -20.456 -3.056 11.255 1.00 82.44 96 CYS A N 1
ATOM 801 C CA . CYS A 1 96 ? -19.338 -3.963 10.985 1.00 82.44 96 CYS A CA 1
ATOM 802 C C . CYS A 1 96 ?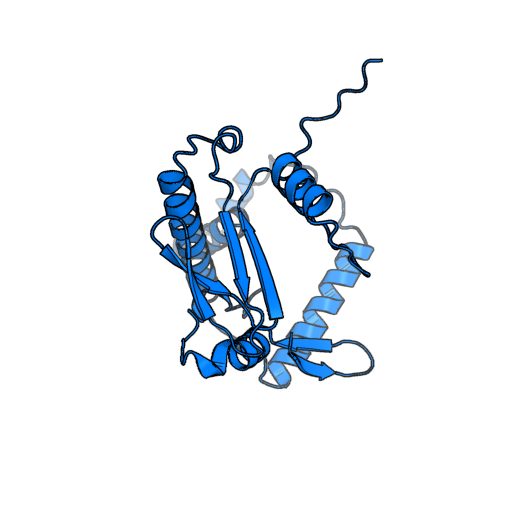 -18.975 -4.838 12.196 1.00 82.44 96 CYS A C 1
ATOM 804 O O . CYS A 1 96 ? -18.690 -6.025 12.033 1.00 82.44 96 CYS A O 1
ATOM 806 N N . ARG A 1 97 ? -19.014 -4.288 13.417 1.00 84.56 97 ARG A N 1
ATOM 807 C CA . ARG A 1 97 ? -18.817 -5.058 14.659 1.00 84.56 97 ARG A CA 1
ATOM 808 C C . ARG A 1 97 ? -19.932 -6.077 14.874 1.00 84.56 97 ARG A C 1
ATOM 810 O O . ARG A 1 97 ? -19.642 -7.227 15.188 1.00 84.56 97 ARG A O 1
ATOM 817 N N . ALA A 1 98 ? -21.190 -5.682 14.666 1.00 85.00 98 ALA A N 1
ATOM 818 C CA . ALA A 1 98 ? -22.339 -6.580 14.788 1.00 85.00 98 ALA A CA 1
ATOM 819 C C . ALA A 1 98 ? -22.278 -7.748 13.788 1.00 85.00 98 ALA A C 1
ATOM 821 O O . ALA A 1 98 ? -22.639 -8.870 14.128 1.00 85.00 98 ALA A O 1
ATOM 822 N N . ALA A 1 99 ? -21.761 -7.501 12.584 1.00 83.75 99 ALA A N 1
ATOM 823 C CA . ALA A 1 99 ? -21.537 -8.524 11.566 1.00 83.75 99 ALA A CA 1
ATOM 824 C C . ALA A 1 99 ? -20.252 -9.356 11.779 1.00 83.75 99 ALA A C 1
ATOM 826 O O . ALA A 1 99 ? -19.966 -10.257 10.994 1.00 83.75 99 ALA A O 1
ATOM 827 N N . GLY A 1 100 ? -19.469 -9.077 12.828 1.00 83.00 100 GLY A N 1
ATOM 828 C CA . GLY A 1 100 ? -18.245 -9.815 13.153 1.00 83.00 100 GLY A CA 1
ATOM 829 C C . GLY A 1 100 ? -17.022 -9.453 12.303 1.00 83.00 100 GLY A C 1
ATOM 830 O O . GLY A 1 100 ? -15.991 -10.112 12.422 1.00 83.00 100 GLY A O 1
ATOM 831 N N . PHE A 1 101 ? -17.101 -8.405 11.477 1.00 77.88 101 PHE A N 1
ATOM 832 C CA . PHE A 1 101 ? -15.972 -7.931 10.667 1.00 77.88 101 PHE A CA 1
ATOM 833 C C . PHE A 1 101 ? -14.949 -7.130 11.483 1.00 77.88 101 PHE A C 1
ATOM 835 O O . PHE A 1 101 ? -13.771 -7.107 11.137 1.00 77.88 101 PHE A O 1
ATOM 842 N N . LEU A 1 102 ? -15.378 -6.489 12.575 1.00 76.06 102 LEU A N 1
ATOM 843 C CA . LEU A 1 102 ? -14.511 -5.740 13.488 1.00 76.06 102 LEU A CA 1
ATOM 844 C C . LEU A 1 102 ? -14.587 -6.321 14.901 1.00 76.06 102 LEU A C 1
ATOM 846 O O . LEU A 1 102 ? -15.669 -6.614 15.409 1.00 76.06 102 LEU A O 1
ATOM 850 N N . LYS A 1 103 ? -13.433 -6.449 15.558 1.00 73.19 103 LYS A N 1
ATOM 851 C CA . LYS A 1 103 ? -13.341 -6.905 16.952 1.00 73.19 103 LYS A CA 1
ATOM 852 C C . LYS A 1 103 ? -13.485 -5.718 17.909 1.00 73.19 103 LYS A C 1
ATOM 854 O O . LYS A 1 103 ? -13.013 -4.625 17.617 1.00 73.19 103 LYS A O 1
ATOM 859 N N . ASN A 1 104 ? -14.112 -5.944 19.063 1.00 66.50 104 ASN A N 1
ATOM 860 C CA . ASN A 1 104 ? -14.011 -5.033 20.205 1.00 66.50 104 ASN A CA 1
ATOM 861 C C . ASN A 1 104 ? -12.757 -5.402 20.988 1.00 66.50 104 ASN A C 1
ATOM 863 O O . ASN A 1 104 ? -12.645 -6.550 21.420 1.00 66.50 104 ASN A O 1
ATOM 867 N N . ASP A 1 105 ? -11.830 -4.467 21.180 1.00 65.50 105 ASP A N 1
ATOM 868 C CA . ASP A 1 105 ? -10.578 -4.799 21.846 1.00 65.50 105 ASP A CA 1
ATOM 869 C C . ASP A 1 105 ? -10.106 -3.722 22.829 1.00 65.50 105 ASP A C 1
ATOM 871 O O . ASP A 1 105 ? -9.826 -2.577 22.482 1.00 65.50 105 ASP A O 1
ATOM 875 N N . SER A 1 106 ? -9.968 -4.133 24.086 1.00 58.75 106 SER A N 1
ATOM 876 C CA . SER A 1 106 ? -9.518 -3.318 25.214 1.00 58.75 106 SER A CA 1
ATOM 877 C C . SER A 1 106 ? -8.053 -2.869 25.101 1.00 58.75 106 SER A C 1
ATOM 879 O O . SER A 1 106 ? -7.638 -1.961 25.818 1.00 58.75 106 SER A O 1
ATOM 881 N N . SER A 1 107 ? -7.257 -3.499 24.228 1.00 65.06 107 SER A N 1
ATOM 882 C CA . SER A 1 107 ? -5.821 -3.225 24.033 1.00 65.06 107 SER A CA 1
ATOM 883 C C . SER A 1 107 ? -5.505 -2.341 22.812 1.00 65.06 107 SER A C 1
ATOM 885 O O . SER A 1 107 ? -4.336 -2.123 22.479 1.00 65.06 107 SER A O 1
ATOM 887 N N . ALA A 1 108 ? -6.545 -1.768 22.196 1.00 66.56 108 ALA A N 1
ATOM 888 C CA . ALA A 1 108 ? -6.526 -0.808 21.088 1.00 66.56 108 ALA A CA 1
ATOM 889 C C . ALA A 1 108 ? -5.338 0.171 21.100 1.00 66.56 108 ALA A C 1
ATOM 891 O O . ALA A 1 108 ? -4.560 0.280 20.151 1.00 66.56 108 ALA A O 1
ATOM 892 N N . VAL A 1 109 ? -5.164 0.871 22.221 1.00 68.88 109 VAL A N 1
ATOM 893 C CA . VAL A 1 109 ? -4.174 1.943 22.349 1.00 68.88 109 VAL A CA 1
ATOM 894 C C . VAL A 1 109 ? -2.738 1.403 22.286 1.00 68.88 109 VAL A C 1
ATOM 896 O O . VAL A 1 109 ? -1.849 2.044 21.722 1.00 68.88 109 VAL A O 1
ATOM 899 N N . GLN A 1 110 ? -2.505 0.208 22.824 1.00 70.62 110 GLN A N 1
ATOM 900 C CA . GLN A 1 110 ? -1.185 -0.417 22.863 1.00 70.62 110 GLN A CA 1
ATOM 901 C C . GLN A 1 110 ? -0.798 -1.005 21.501 1.00 70.62 110 GLN A C 1
ATOM 903 O O . GLN A 1 110 ? 0.367 -0.917 21.102 1.00 70.62 110 GLN A O 1
ATOM 908 N N . ARG A 1 111 ? -1.775 -1.509 20.735 1.00 71.12 111 ARG A N 1
ATOM 909 C CA . ARG A 1 111 ? -1.564 -1.890 19.331 1.00 71.12 111 ARG A CA 1
ATOM 910 C C . ARG A 1 111 ? -1.241 -0.695 18.448 1.00 71.12 111 ARG A C 1
ATOM 912 O O . ARG A 1 111 ? -0.256 -0.761 17.721 1.00 71.12 111 ARG A O 1
ATOM 919 N N . LEU A 1 112 ? -1.963 0.420 18.582 1.00 71.44 112 LEU A N 1
ATOM 920 C CA . LEU A 1 112 ? -1.665 1.650 17.835 1.00 71.44 112 LEU A CA 1
ATOM 921 C C . LEU A 1 112 ? -0.242 2.162 18.106 1.00 71.44 112 LEU A C 1
ATOM 923 O O . LEU A 1 112 ? 0.477 2.534 17.179 1.00 71.44 112 LEU A O 1
ATOM 927 N N . LEU A 1 113 ? 0.202 2.142 19.369 1.00 70.56 113 LEU A N 1
ATOM 928 C CA . LEU A 1 113 ? 1.588 2.479 19.712 1.00 70.56 113 LEU A CA 1
ATOM 929 C C . LEU A 1 113 ? 2.603 1.548 19.035 1.00 70.56 113 LEU A C 1
ATOM 931 O O . LEU A 1 113 ? 3.638 2.010 18.553 1.00 70.56 113 LEU A O 1
ATOM 935 N N . THR A 1 114 ? 2.309 0.249 19.016 1.00 74.12 114 THR A N 1
ATOM 936 C CA . THR A 1 114 ? 3.202 -0.782 18.479 1.00 74.12 114 THR A CA 1
ATOM 937 C C . THR A 1 114 ? 3.274 -0.706 16.953 1.00 74.12 114 THR A C 1
ATOM 939 O O . THR A 1 114 ? 4.373 -0.637 16.407 1.00 74.12 114 THR A O 1
ATOM 942 N N . GLY A 1 115 ? 2.133 -0.612 16.265 1.00 71.50 115 GLY A N 1
ATOM 943 C CA . GLY A 1 115 ? 2.055 -0.459 14.810 1.00 71.50 115 GLY A CA 1
ATOM 944 C C . GLY A 1 115 ? 2.759 0.806 14.319 1.00 71.50 115 GLY A C 1
ATOM 945 O O . GLY A 1 115 ? 3.602 0.738 13.424 1.00 71.50 115 GLY A O 1
ATOM 946 N N . ASN A 1 116 ? 2.530 1.948 14.978 1.00 71.94 116 ASN A N 1
ATOM 947 C CA . ASN A 1 116 ? 3.219 3.194 14.630 1.00 71.94 116 ASN A CA 1
ATOM 948 C C . ASN A 1 116 ? 4.736 3.114 14.845 1.00 71.94 116 ASN A C 1
ATOM 950 O O . ASN A 1 116 ? 5.494 3.743 14.104 1.00 71.94 116 ASN A O 1
ATOM 954 N N . LYS A 1 117 ? 5.196 2.370 15.860 1.00 77.75 117 LYS A N 1
ATOM 955 C CA . LYS A 1 117 ? 6.626 2.128 16.070 1.00 77.75 117 LYS A CA 1
ATOM 956 C C . LYS A 1 117 ? 7.205 1.294 14.927 1.00 77.75 117 LYS A C 1
ATOM 958 O O . LYS A 1 117 ? 8.187 1.718 14.331 1.00 77.75 117 LYS A O 1
ATOM 963 N N . ILE A 1 118 ? 6.559 0.181 14.569 1.00 77.06 118 ILE A N 1
ATOM 964 C CA . ILE A 1 118 ? 6.995 -0.679 13.458 1.00 77.06 118 ILE A CA 1
ATOM 965 C C . ILE A 1 118 ? 7.075 0.126 12.155 1.00 77.06 118 ILE A C 1
ATOM 967 O O . ILE A 1 118 ? 8.088 0.063 11.463 1.00 77.06 118 ILE A O 1
ATOM 971 N N . ALA A 1 119 ? 6.053 0.926 11.837 1.00 71.00 119 ALA A N 1
ATOM 972 C CA . ALA A 1 119 ? 6.041 1.752 10.630 1.00 71.00 119 ALA A CA 1
ATOM 973 C C . ALA A 1 119 ? 7.212 2.753 10.593 1.00 71.00 119 ALA A C 1
ATOM 975 O O . ALA A 1 119 ? 7.864 2.910 9.560 1.00 71.00 119 ALA A O 1
ATOM 976 N N . LYS A 1 120 ? 7.525 3.393 11.728 1.00 72.38 120 LYS A N 1
ATOM 977 C CA . LYS A 1 120 ? 8.677 4.302 11.847 1.00 72.38 120 LYS A CA 1
ATOM 978 C C . LYS A 1 120 ? 10.006 3.584 11.701 1.00 72.38 120 LYS A C 1
ATOM 980 O O . LYS A 1 120 ? 10.881 4.102 11.017 1.00 72.38 120 LYS A O 1
ATOM 985 N N . ASP A 1 121 ? 10.155 2.420 12.323 1.00 78.38 121 ASP A N 1
ATOM 986 C CA . ASP A 1 121 ? 11.385 1.633 12.251 1.00 78.38 121 ASP A CA 1
ATOM 987 C C . ASP A 1 121 ? 11.634 1.168 10.805 1.00 78.38 121 ASP A C 1
ATOM 989 O O . ASP A 1 121 ? 12.753 1.273 10.301 1.00 78.38 121 ASP A O 1
ATOM 993 N N . VAL A 1 122 ? 10.577 0.757 10.090 1.00 72.31 122 VAL A N 1
ATOM 994 C CA . VAL A 1 122 ? 10.644 0.436 8.656 1.00 72.31 122 VAL A CA 1
ATOM 995 C C . VAL A 1 122 ? 11.048 1.664 7.844 1.00 72.31 122 VAL A C 1
ATOM 997 O O . VAL A 1 122 ? 12.011 1.576 7.082 1.00 72.31 122 VAL A O 1
ATOM 1000 N N . PHE A 1 123 ? 10.373 2.804 8.025 1.00 69.56 123 PHE A N 1
ATOM 1001 C CA . PHE A 1 123 ? 10.690 4.038 7.303 1.00 69.56 123 PHE A CA 1
ATOM 1002 C C . PHE A 1 123 ? 12.133 4.485 7.546 1.00 69.56 123 PHE A C 1
ATOM 1004 O O . PHE A 1 123 ? 12.858 4.759 6.595 1.00 69.56 123 PHE A O 1
ATOM 1011 N N . LYS A 1 124 ? 12.576 4.488 8.807 1.00 74.12 124 LYS A N 1
ATOM 1012 C CA . LYS A 1 124 ? 13.950 4.826 9.175 1.00 74.12 124 LYS A CA 1
ATOM 1013 C C . LYS A 1 124 ? 14.947 3.884 8.501 1.00 74.12 124 LYS A C 1
ATOM 1015 O O . LYS A 1 124 ? 15.884 4.355 7.877 1.00 74.12 124 LYS A O 1
ATOM 1020 N N . SER A 1 125 ? 14.688 2.574 8.509 1.00 74.12 125 SER A N 1
ATOM 1021 C CA . SER A 1 125 ? 15.550 1.608 7.812 1.00 74.12 125 SER A CA 1
ATOM 1022 C C . SER A 1 125 ? 15.616 1.827 6.296 1.00 74.12 125 SER A C 1
ATOM 1024 O O . SER A 1 125 ? 16.576 1.414 5.652 1.00 74.12 125 SER A O 1
ATOM 1026 N N . VAL A 1 126 ? 14.576 2.402 5.685 1.00 68.44 126 VAL A N 1
ATOM 1027 C CA . VAL A 1 126 ? 14.571 2.756 4.260 1.00 68.44 126 VAL A CA 1
ATOM 1028 C C . VAL A 1 126 ? 15.363 4.045 4.044 1.00 68.44 126 VAL A C 1
ATOM 1030 O O . VAL A 1 126 ? 16.227 4.063 3.175 1.00 68.44 126 VAL A O 1
ATOM 1033 N N . ALA A 1 127 ? 15.125 5.074 4.857 1.00 66.38 127 ALA A N 1
ATOM 1034 C CA . ALA A 1 127 ? 15.823 6.356 4.778 1.00 66.38 127 ALA A CA 1
ATOM 1035 C C . ALA A 1 127 ? 17.339 6.219 5.008 1.00 66.38 127 ALA A C 1
ATOM 1037 O O . ALA A 1 127 ? 18.116 6.712 4.193 1.00 66.38 127 ALA A O 1
ATOM 1038 N N . ASP A 1 128 ? 17.747 5.476 6.046 1.00 69.56 128 ASP A N 1
ATOM 1039 C CA . ASP A 1 128 ? 19.155 5.218 6.376 1.00 69.56 128 ASP A CA 1
ATOM 1040 C C . ASP A 1 128 ? 19.882 4.521 5.205 1.00 69.56 128 ASP A C 1
ATOM 1042 O O . ASP A 1 128 ? 21.037 4.817 4.919 1.00 69.56 128 ASP A O 1
ATOM 1046 N N . ARG A 1 129 ? 19.200 3.618 4.483 1.00 64.38 129 ARG A N 1
ATOM 1047 C CA . ARG A 1 129 ? 19.775 2.894 3.330 1.00 64.38 129 ARG A CA 1
ATOM 1048 C C . ARG A 1 129 ? 19.901 3.744 2.081 1.00 64.38 129 ARG A C 1
ATOM 1050 O O . ARG A 1 129 ? 20.862 3.597 1.338 1.00 64.38 129 ARG A O 1
ATOM 1057 N N . LEU A 1 130 ? 18.928 4.614 1.846 1.00 61.34 130 LEU A N 1
ATOM 1058 C CA . LEU A 1 130 ? 18.972 5.542 0.723 1.00 61.34 130 LEU A CA 1
ATOM 1059 C C . LEU A 1 130 ? 19.947 6.709 0.987 1.00 61.34 130 LEU A C 1
ATOM 1061 O O . LEU A 1 130 ? 20.080 7.582 0.136 1.00 61.34 130 LEU A O 1
ATOM 1065 N N . ASN A 1 131 ? 20.632 6.711 2.142 1.00 60.03 131 ASN A N 1
ATOM 1066 C CA . ASN A 1 131 ? 21.581 7.736 2.575 1.00 60.03 131 ASN A CA 1
ATOM 1067 C C . ASN A 1 131 ? 20.959 9.145 2.561 1.00 60.03 131 ASN A C 1
ATOM 1069 O O . ASN A 1 131 ? 21.580 10.127 2.157 1.00 60.03 131 ASN A O 1
ATOM 1073 N N . VAL A 1 132 ? 19.684 9.213 2.953 1.00 59.78 132 VAL A N 1
ATOM 1074 C CA . VAL A 1 132 ? 18.858 10.420 2.908 1.00 59.78 132 VAL A CA 1
ATOM 1075 C C . VAL A 1 132 ? 18.861 11.046 4.302 1.00 59.78 132 VAL 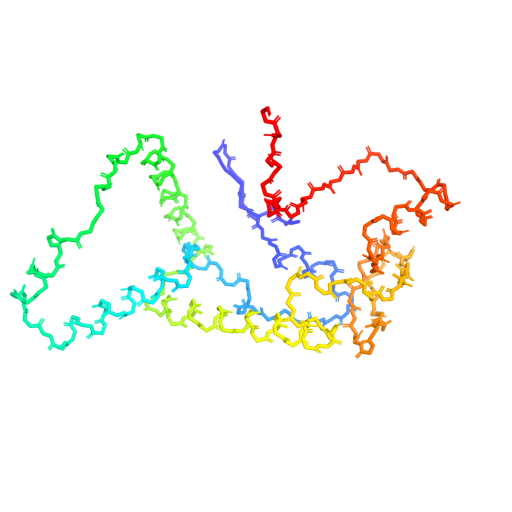A C 1
ATOM 1077 O O . VAL A 1 132 ? 18.072 10.650 5.160 1.00 59.78 132 VAL A O 1
ATOM 1080 N N . ASP A 1 133 ? 19.719 12.044 4.533 1.00 50.59 133 ASP A N 1
ATOM 1081 C CA . ASP A 1 133 ? 19.836 12.735 5.834 1.00 50.59 133 ASP A CA 1
ATOM 1082 C C . ASP A 1 133 ? 18.620 13.635 6.151 1.00 50.59 133 ASP A C 1
ATOM 1084 O O . ASP A 1 133 ? 18.444 14.136 7.267 1.00 50.59 133 ASP A O 1
ATOM 1088 N N . GLY A 1 134 ? 17.706 13.806 5.192 1.00 50.44 134 GLY A N 1
ATOM 1089 C CA . GLY A 1 134 ? 16.418 14.456 5.395 1.00 50.44 134 GLY A CA 1
ATOM 1090 C C . GLY A 1 134 ? 15.546 14.456 4.138 1.00 50.44 134 GLY A C 1
ATOM 1091 O O . GLY A 1 134 ? 16.012 14.114 3.058 1.00 50.44 134 GLY A O 1
ATOM 1092 N N . PRO A 1 135 ? 14.283 14.911 4.216 1.00 48.91 135 PRO A N 1
ATOM 1093 C CA . PRO A 1 135 ? 13.314 14.865 3.108 1.00 48.91 135 PRO A CA 1
ATOM 1094 C C . PRO A 1 135 ? 13.718 15.635 1.831 1.00 48.91 135 PRO A C 1
ATOM 1096 O O . PRO A 1 135 ? 12.951 15.656 0.875 1.00 48.91 135 PRO A O 1
ATOM 1099 N N . ASN A 1 136 ? 14.886 16.288 1.810 1.00 44.81 136 ASN A N 1
ATOM 1100 C CA . ASN A 1 136 ? 15.430 16.995 0.650 1.00 44.81 136 ASN A CA 1
ATOM 1101 C C . ASN A 1 136 ? 16.626 16.280 -0.021 1.00 44.81 136 ASN A C 1
ATOM 1103 O O . ASN A 1 136 ? 17.043 16.751 -1.073 1.00 44.81 136 ASN A O 1
ATOM 1107 N N . ASP A 1 137 ? 17.146 15.171 0.524 1.00 48.31 137 ASP A N 1
ATOM 1108 C CA . ASP A 1 137 ? 18.327 14.449 -0.008 1.00 48.31 137 ASP A CA 1
ATOM 1109 C C . ASP A 1 137 ? 17.982 13.270 -0.939 1.00 48.31 137 ASP A C 1
ATOM 1111 O O . ASP A 1 137 ? 18.813 12.419 -1.232 1.00 48.31 137 ASP A O 1
ATOM 1115 N N . ILE A 1 138 ? 16.763 13.234 -1.487 1.00 52.94 138 ILE A N 1
ATOM 1116 C CA . ILE A 1 138 ? 16.277 12.183 -2.412 1.00 52.94 138 ILE A CA 1
ATOM 1117 C C . ILE A 1 138 ? 16.998 12.236 -3.791 1.00 52.94 138 ILE A C 1
ATOM 1119 O O . ILE A 1 138 ? 16.653 11.524 -4.724 1.00 52.94 138 ILE A O 1
ATOM 1123 N N . LEU A 1 139 ? 18.019 13.080 -3.958 1.00 51.59 139 LEU A N 1
ATOM 1124 C CA . LEU A 1 139 ? 18.560 13.475 -5.264 1.00 51.59 139 LEU A CA 1
ATOM 1125 C C . LEU A 1 139 ? 19.509 12.465 -5.934 1.00 51.59 139 LEU A C 1
ATOM 1127 O O . LEU A 1 139 ? 19.944 12.736 -7.046 1.00 51.59 139 LEU A O 1
ATOM 1131 N N . ASN A 1 140 ? 19.807 11.313 -5.323 1.00 56.81 140 ASN A N 1
ATOM 1132 C CA . ASN A 1 140 ? 20.699 10.294 -5.902 1.00 56.81 140 ASN A CA 1
ATOM 1133 C C . ASN A 1 140 ? 20.107 8.873 -5.839 1.00 56.81 140 ASN A C 1
ATOM 1135 O O . ASN A 1 140 ? 20.808 7.917 -5.513 1.00 56.81 140 ASN A O 1
ATOM 1139 N N . VAL A 1 141 ? 18.810 8.716 -6.115 1.00 64.19 141 VAL A N 1
ATOM 1140 C CA . VAL A 1 141 ? 18.202 7.380 -6.224 1.00 64.19 141 VAL A CA 1
ATOM 1141 C C . VAL A 1 141 ? 18.609 6.752 -7.568 1.00 64.19 141 VAL A C 1
ATOM 1143 O O . VAL A 1 141 ? 18.312 7.348 -8.605 1.00 64.19 141 VAL A O 1
ATOM 1146 N N . PRO A 1 142 ? 19.264 5.572 -7.594 1.00 69.62 142 PRO A N 1
ATOM 1147 C CA . PRO A 1 142 ? 19.572 4.875 -8.841 1.00 69.62 142 PRO A CA 1
ATOM 1148 C C . PRO A 1 142 ? 18.299 4.627 -9.654 1.00 69.62 142 PRO A C 1
ATOM 1150 O O . PRO A 1 142 ? 17.289 4.197 -9.093 1.00 69.62 142 PRO A O 1
ATOM 1153 N N . ILE A 1 143 ? 18.352 4.887 -10.966 1.00 76.94 143 ILE A N 1
ATOM 1154 C CA . ILE A 1 143 ? 17.249 4.557 -11.873 1.00 76.94 143 ILE A CA 1
ATOM 1155 C C . ILE A 1 143 ? 17.250 3.046 -12.090 1.00 76.94 143 ILE A C 1
ATOM 1157 O O . ILE A 1 143 ? 18.081 2.519 -12.831 1.00 76.94 143 ILE A O 1
ATOM 1161 N N . GLU A 1 144 ? 16.290 2.359 -11.488 1.00 85.06 144 GLU A N 1
ATOM 1162 C CA . GLU A 1 144 ? 16.101 0.922 -11.658 1.00 85.06 144 GLU A CA 1
ATOM 1163 C C . GLU A 1 144 ? 14.689 0.652 -12.195 1.00 85.06 144 GLU A C 1
ATOM 1165 O O . GLU A 1 144 ? 13.692 1.133 -11.652 1.00 85.06 144 GLU A O 1
ATOM 1170 N N . LYS A 1 145 ? 14.604 -0.105 -13.297 1.00 87.94 145 LYS A N 1
ATOM 1171 C CA . LYS A 1 145 ? 13.346 -0.564 -13.900 1.00 87.94 145 LYS A CA 1
ATOM 1172 C C . LYS A 1 145 ? 13.262 -2.076 -13.781 1.00 87.94 145 LYS A C 1
ATOM 1174 O O . LYS A 1 145 ? 14.185 -2.786 -14.179 1.00 87.94 145 LYS A O 1
ATOM 1179 N N . CYS A 1 146 ? 12.133 -2.566 -13.296 1.00 90.88 146 CYS A N 1
ATOM 1180 C CA . CYS A 1 146 ? 11.838 -3.988 -13.234 1.00 90.88 146 CYS A CA 1
ATOM 1181 C C . CYS A 1 146 ? 10.493 -4.261 -13.889 1.00 90.88 146 CYS A C 1
ATOM 1183 O O . CYS A 1 146 ? 9.500 -3.616 -13.566 1.00 90.88 146 CYS A O 1
ATOM 1185 N N . ASP A 1 147 ? 10.459 -5.250 -14.776 1.00 91.94 147 ASP A N 1
ATOM 1186 C CA . ASP A 1 147 ? 9.241 -5.666 -15.455 1.00 91.94 147 ASP A CA 1
ATOM 1187 C C . ASP A 1 147 ? 8.847 -7.087 -15.038 1.00 91.94 147 ASP A C 1
ATOM 1189 O O . ASP A 1 147 ? 9.690 -7.981 -14.895 1.00 91.94 147 ASP A O 1
ATOM 1193 N N . ASN A 1 148 ? 7.544 -7.304 -14.893 1.00 93.94 148 ASN A N 1
ATOM 1194 C CA . ASN A 1 148 ? 6.932 -8.609 -14.737 1.00 93.94 148 ASN A CA 1
ATOM 1195 C C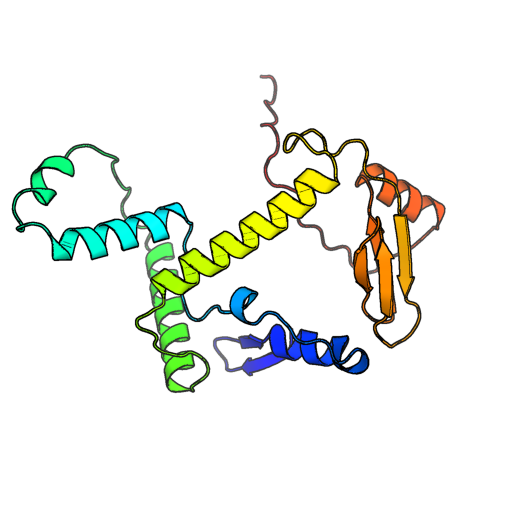 . ASN A 1 148 ? 5.788 -8.769 -15.740 1.00 93.94 148 ASN A C 1
ATOM 1197 O O . ASN A 1 148 ? 4.637 -8.448 -15.464 1.00 93.94 148 ASN A O 1
ATOM 1201 N N . TRP A 1 149 ? 6.123 -9.301 -16.912 1.00 92.19 149 TRP A N 1
ATOM 1202 C CA . TRP A 1 149 ? 5.165 -9.589 -17.983 1.00 92.19 149 TRP A CA 1
ATOM 1203 C C . TRP A 1 149 ? 4.434 -10.928 -17.809 1.00 92.19 149 TRP A C 1
ATOM 1205 O O . TRP A 1 149 ? 3.635 -11.302 -18.662 1.00 92.19 149 TRP A O 1
ATOM 1215 N N . LEU A 1 150 ? 4.728 -11.677 -16.741 1.00 91.38 150 LEU A N 1
ATOM 1216 C CA . LEU A 1 150 ? 4.027 -12.916 -16.420 1.00 91.38 150 LEU A CA 1
ATOM 1217 C C . LEU A 1 150 ? 2.738 -12.602 -15.662 1.00 91.38 150 LEU A C 1
ATOM 1219 O O . LEU A 1 150 ? 2.669 -11.625 -14.925 1.00 91.38 150 LEU A O 1
ATOM 1223 N N . GLU A 1 151 ? 1.744 -13.482 -15.765 1.00 90.81 151 GLU A N 1
ATOM 1224 C CA . GLU A 1 151 ? 0.492 -13.355 -15.002 1.00 90.81 151 GLU A CA 1
ATOM 1225 C C . GLU A 1 151 ? 0.700 -13.494 -13.487 1.00 90.81 151 GLU A C 1
ATOM 1227 O O . GLU A 1 151 ? -0.108 -13.017 -12.693 1.00 90.81 151 GLU A O 1
ATOM 1232 N N . LYS A 1 152 ? 1.792 -14.147 -13.078 1.00 90.88 152 LYS A N 1
ATOM 1233 C CA . LYS A 1 152 ? 2.102 -14.442 -11.678 1.00 90.88 152 LYS A CA 1
ATOM 1234 C C . LYS A 1 152 ? 3.047 -13.422 -11.073 1.00 90.88 152 LYS A C 1
ATOM 1236 O O . LYS A 1 152 ? 3.910 -12.871 -11.753 1.00 90.88 152 LYS A O 1
ATOM 1241 N N . SER A 1 153 ? 2.930 -13.240 -9.764 1.00 92.69 153 SER A N 1
ATOM 1242 C CA . SER A 1 153 ? 3.827 -12.386 -8.986 1.00 92.69 153 SER A CA 1
ATOM 1243 C C . SER A 1 153 ? 5.256 -12.941 -8.946 1.00 92.69 153 SER A C 1
ATOM 1245 O O . SER A 1 153 ? 5.464 -14.155 -8.934 1.00 92.69 153 SER A O 1
ATOM 1247 N N . LYS A 1 154 ? 6.246 -12.046 -8.904 1.00 92.31 154 LYS A N 1
ATOM 1248 C CA . LYS A 1 154 ? 7.675 -12.382 -8.942 1.00 92.31 154 LYS A CA 1
ATOM 1249 C C . LYS A 1 154 ? 8.433 -11.659 -7.830 1.00 92.31 154 LYS A C 1
ATOM 1251 O O . LYS A 1 154 ? 8.156 -10.495 -7.556 1.00 92.31 154 LYS A O 1
ATOM 1256 N N . ILE A 1 155 ? 9.413 -12.337 -7.231 1.00 92.12 155 ILE A N 1
ATOM 1257 C CA . ILE A 1 155 ? 10.400 -11.696 -6.354 1.00 92.12 155 ILE A CA 1
ATOM 1258 C C . ILE A 1 155 ? 11.512 -11.104 -7.226 1.00 92.12 155 ILE A C 1
ATOM 1260 O O . ILE A 1 155 ? 12.060 -11.790 -8.094 1.00 92.12 155 ILE A O 1
ATOM 1264 N N . ILE A 1 156 ? 11.801 -9.825 -7.022 1.00 90.38 156 ILE A N 1
ATOM 1265 C CA . ILE A 1 156 ? 12.877 -9.084 -7.678 1.00 90.38 156 ILE A CA 1
ATOM 1266 C C . ILE A 1 156 ? 13.850 -8.584 -6.614 1.00 90.38 156 ILE A C 1
ATOM 1268 O O . ILE A 1 156 ? 13.419 -8.203 -5.530 1.00 90.38 156 ILE A O 1
ATOM 1272 N N . ASP A 1 157 ? 15.138 -8.573 -6.931 1.00 87.06 157 ASP A N 1
ATOM 1273 C CA . ASP A 1 157 ? 16.144 -7.894 -6.116 1.00 87.06 157 ASP A CA 1
ATOM 1274 C C . ASP A 1 157 ? 16.282 -6.460 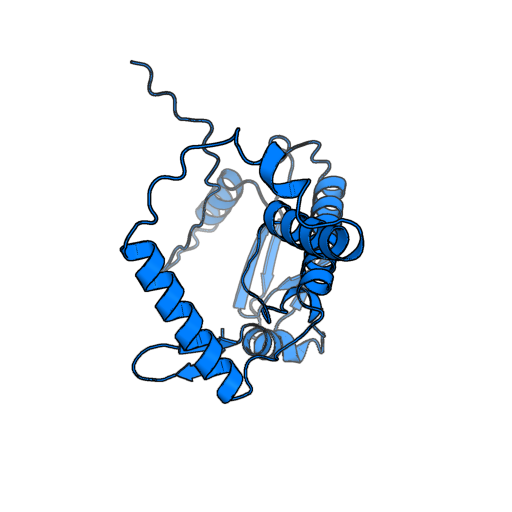-6.633 1.00 87.06 157 ASP A C 1
ATOM 1276 O O . ASP A 1 157 ? 16.476 -6.249 -7.833 1.00 87.06 157 ASP A O 1
ATOM 1280 N N . LEU A 1 158 ? 16.111 -5.492 -5.739 1.00 81.44 158 LEU A N 1
ATOM 1281 C CA . LEU A 1 158 ? 16.238 -4.070 -6.019 1.00 81.44 158 LEU A CA 1
ATOM 1282 C C . LEU A 1 158 ? 17.014 -3.422 -4.871 1.00 81.44 158 LEU A C 1
ATOM 1284 O O . LEU A 1 158 ? 16.569 -3.444 -3.719 1.00 81.44 158 LEU A O 1
ATOM 1288 N N . SER A 1 159 ? 18.173 -2.838 -5.172 1.00 75.00 159 SER A N 1
ATOM 1289 C CA . SER A 1 159 ? 19.044 -2.215 -4.164 1.00 75.00 159 SER A CA 1
ATOM 1290 C C . SER A 1 159 ? 19.282 -3.104 -2.913 1.00 75.00 159 SER A C 1
ATOM 1292 O O . SER A 1 159 ? 19.087 -2.657 -1.776 1.00 75.00 159 SER A O 1
ATOM 1294 N N . GLU A 1 160 ? 19.669 -4.370 -3.127 1.00 76.50 160 GLU A N 1
ATOM 1295 C CA . GLU A 1 160 ? 19.987 -5.371 -2.085 1.00 76.50 160 GLU A CA 1
ATOM 1296 C C . GLU A 1 160 ? 18.796 -5.758 -1.185 1.00 76.50 160 GLU A C 1
ATOM 1298 O O . GLU A 1 160 ? 18.951 -6.107 -0.007 1.00 76.50 160 GLU A O 1
ATOM 1303 N N . LYS A 1 161 ? 17.574 -5.674 -1.717 1.00 76.81 161 LYS A N 1
ATOM 1304 C CA . LYS A 1 161 ? 16.373 -6.187 -1.056 1.00 76.81 161 LYS A CA 1
ATOM 1305 C C . LYS A 1 161 ? 15.442 -6.872 -2.031 1.00 76.81 161 LYS A C 1
ATOM 1307 O O . LYS A 1 161 ? 15.194 -6.393 -3.130 1.00 76.81 161 LYS A O 1
ATOM 1312 N N . ASP A 1 162 ? 14.804 -7.911 -1.514 1.00 87.12 162 ASP A N 1
ATOM 1313 C CA . ASP A 1 162 ? 13.705 -8.578 -2.185 1.00 87.12 162 ASP A CA 1
ATOM 1314 C C . ASP A 1 162 ? 12.439 -7.713 -2.137 1.00 87.12 162 ASP A C 1
ATOM 1316 O O . ASP A 1 162 ? 11.914 -7.384 -1.066 1.00 87.12 162 ASP A O 1
ATOM 1320 N N . TYR A 1 163 ? 11.919 -7.387 -3.315 1.00 87.75 163 TYR A N 1
ATOM 1321 C CA . TYR A 1 163 ? 10.596 -6.812 -3.520 1.00 87.75 163 TYR A CA 1
ATOM 1322 C C . TYR A 1 163 ? 9.712 -7.801 -4.263 1.00 87.75 163 TYR A C 1
ATOM 1324 O O . TYR A 1 163 ? 10.174 -8.673 -4.995 1.00 87.75 163 TYR A O 1
ATOM 1332 N N . ILE A 1 164 ? 8.405 -7.646 -4.085 1.00 90.38 164 ILE A N 1
ATOM 1333 C CA . ILE A 1 164 ? 7.408 -8.443 -4.787 1.00 90.38 164 ILE A CA 1
ATOM 1334 C C . ILE A 1 164 ? 6.786 -7.556 -5.853 1.00 90.38 164 ILE A C 1
ATOM 1336 O O . ILE A 1 164 ? 6.191 -6.527 -5.534 1.00 90.38 164 ILE A O 1
ATOM 1340 N N . LEU A 1 165 ? 6.908 -7.973 -7.106 1.00 91.44 165 LEU A N 1
ATOM 1341 C CA . LEU A 1 165 ? 6.291 -7.310 -8.242 1.00 91.44 165 LEU A CA 1
ATOM 1342 C C . LEU A 1 165 ? 5.045 -8.110 -8.665 1.00 91.44 165 LEU A C 1
ATOM 1344 O O . LEU A 1 165 ? 5.178 -9.302 -8.972 1.00 91.44 165 LEU A O 1
ATOM 1348 N N . PRO A 1 166 ? 3.839 -7.508 -8.677 1.00 91.88 166 PRO A N 1
ATOM 1349 C CA . PRO A 1 166 ? 2.630 -8.161 -9.176 1.00 91.88 166 PRO A CA 1
ATOM 1350 C C . PRO A 1 166 ? 2.778 -8.677 -10.608 1.00 91.88 166 PRO A C 1
ATOM 1352 O O . PRO A 1 166 ? 3.622 -8.198 -11.370 1.00 91.88 166 PRO A O 1
ATOM 1355 N N . GLY A 1 167 ? 1.932 -9.632 -10.989 1.00 91.81 167 GLY A N 1
ATOM 1356 C CA . GLY A 1 167 ? 1.806 -10.049 -12.385 1.00 91.81 167 GLY A CA 1
ATOM 1357 C C . GLY A 1 167 ? 1.395 -8.894 -13.302 1.00 91.81 167 GLY A C 1
ATOM 1358 O O . GLY A 1 167 ? 0.690 -7.978 -12.875 1.00 91.81 167 GLY A O 1
ATOM 1359 N N . CYS A 1 168 ? 1.842 -8.946 -14.555 1.00 92.81 168 CYS A N 1
ATOM 1360 C CA . CYS A 1 168 ? 1.554 -7.964 -15.604 1.00 92.81 168 CYS A CA 1
ATOM 1361 C C . CYS A 1 168 ? 1.817 -6.510 -15.175 1.00 92.81 168 CYS A C 1
ATOM 1363 O O . CYS A 1 168 ? 1.014 -5.617 -15.450 1.00 92.81 168 CYS A O 1
ATOM 1365 N N . SER A 1 169 ? 2.925 -6.268 -14.473 1.00 92.88 169 SER A N 1
ATOM 1366 C CA . SER A 1 169 ? 3.259 -4.951 -13.934 1.00 92.88 169 SER A CA 1
ATOM 1367 C C . SER A 1 169 ? 4.723 -4.586 -14.146 1.00 92.88 169 SER A C 1
ATOM 1369 O O . SER A 1 169 ? 5.585 -5.448 -14.301 1.00 92.88 169 SER A O 1
ATOM 1371 N N . SER A 1 170 ? 4.996 -3.286 -14.131 1.00 92.06 170 SER A N 1
ATOM 1372 C CA . SER A 1 170 ? 6.341 -2.720 -14.181 1.00 92.06 170 SER A CA 1
ATOM 1373 C C . SER A 1 170 ? 6.526 -1.770 -13.007 1.00 92.06 170 SER A C 1
ATOM 1375 O O . SER A 1 170 ? 5.600 -1.048 -12.634 1.00 92.06 170 SER A O 1
ATOM 1377 N N . PHE A 1 171 ? 7.728 -1.745 -12.445 1.00 91.56 171 PHE A N 1
ATOM 1378 C CA . PHE A 1 171 ? 8.118 -0.848 -11.367 1.00 91.56 171 PHE A CA 1
ATOM 1379 C C . PHE A 1 171 ? 9.348 -0.042 -11.769 1.00 91.56 171 PHE A C 1
ATOM 1381 O O . PHE A 1 171 ? 10.268 -0.562 -12.401 1.00 91.56 171 PHE A O 1
ATOM 1388 N N . ILE A 1 172 ? 9.341 1.240 -11.412 1.00 88.62 172 ILE A N 1
ATOM 1389 C CA . ILE A 1 172 ? 10.427 2.176 -11.681 1.00 88.62 172 ILE A CA 1
ATOM 1390 C C . ILE A 1 172 ? 10.763 2.870 -10.366 1.00 88.62 172 ILE A C 1
ATOM 1392 O O . ILE A 1 172 ? 9.918 3.559 -9.794 1.00 88.62 172 ILE A O 1
ATOM 1396 N N . GLN A 1 173 ? 11.999 2.702 -9.913 1.00 86.31 173 GLN A N 1
ATOM 1397 C CA . GLN A 1 173 ? 12.586 3.484 -8.835 1.00 86.31 173 GLN A CA 1
ATOM 1398 C C . GLN A 1 173 ? 13.457 4.568 -9.472 1.00 86.31 173 GLN A C 1
ATOM 1400 O O . GLN A 1 173 ? 14.447 4.249 -10.119 1.00 86.31 173 GLN A O 1
ATOM 1405 N N . SER A 1 174 ? 13.067 5.836 -9.345 1.00 83.12 174 SER A N 1
ATOM 1406 C CA . SER A 1 174 ? 13.815 6.979 -9.883 1.00 83.12 174 SER A CA 1
ATOM 1407 C C . SER A 1 174 ? 13.307 8.299 -9.299 1.00 83.12 174 SER A C 1
ATOM 1409 O O . SER A 1 174 ? 12.236 8.341 -8.686 1.00 83.12 174 SER A O 1
ATOM 1411 N N . ASP A 1 175 ? 14.007 9.402 -9.583 1.00 81.44 175 ASP A N 1
ATOM 1412 C CA . ASP A 1 175 ? 13.359 10.716 -9.585 1.00 81.44 175 ASP A CA 1
ATOM 1413 C C . ASP A 1 175 ? 12.196 10.731 -10.597 1.00 81.44 175 ASP A C 1
ATOM 1415 O O . ASP A 1 175 ? 12.244 10.072 -11.644 1.00 81.44 175 ASP A O 1
ATOM 1419 N N . VAL A 1 176 ? 11.127 11.472 -10.292 1.00 84.12 176 VAL A N 1
ATOM 1420 C CA . VAL A 1 176 ? 9.914 11.484 -11.123 1.00 84.12 176 VAL A CA 1
ATOM 1421 C C . VAL A 1 176 ? 10.185 12.015 -12.534 1.00 84.12 176 VAL A C 1
ATOM 1423 O O . VAL A 1 176 ? 9.624 11.494 -13.497 1.00 84.12 176 VAL A O 1
ATOM 1426 N N . ILE A 1 177 ? 11.060 13.014 -12.689 1.00 85.56 177 ILE A N 1
ATOM 1427 C CA . ILE A 1 177 ? 11.389 13.598 -13.994 1.00 85.56 177 ILE A CA 1
ATOM 1428 C C . ILE A 1 177 ? 12.157 12.574 -14.828 1.00 85.56 177 ILE A C 1
ATOM 1430 O O . ILE A 1 177 ? 11.848 12.363 -16.003 1.00 85.56 177 ILE A O 1
ATOM 1434 N N . GLU A 1 178 ? 13.132 11.900 -14.226 1.00 85.56 178 GLU A N 1
ATOM 1435 C CA . GLU A 1 178 ? 13.924 10.875 -14.905 1.00 85.56 178 GLU A CA 1
ATOM 1436 C C . GLU A 1 178 ? 13.081 9.657 -15.304 1.00 85.56 178 GLU A C 1
ATOM 1438 O O . GLU A 1 178 ? 13.186 9.175 -16.438 1.00 85.56 178 GLU A O 1
ATOM 1443 N N . GLY A 1 179 ? 12.180 9.216 -14.423 1.00 88.50 179 GLY A N 1
ATOM 1444 C CA . GLY A 1 179 ? 11.235 8.135 -14.702 1.00 88.50 179 GLY A CA 1
ATOM 1445 C C . GLY A 1 179 ? 10.303 8.476 -15.864 1.00 88.50 179 GLY A C 1
ATOM 1446 O O . GLY A 1 179 ? 10.134 7.674 -16.786 1.00 88.50 179 GLY A O 1
ATOM 1447 N N . LEU A 1 180 ? 9.771 9.702 -15.896 1.00 89.25 180 LEU A N 1
ATOM 1448 C CA . LEU A 1 180 ? 8.955 10.187 -17.014 1.00 89.25 180 LEU A CA 1
ATOM 1449 C C . LEU A 1 180 ? 9.753 10.273 -18.324 1.00 89.25 180 LEU A C 1
ATOM 1451 O O . LEU A 1 180 ? 9.234 9.913 -19.383 1.00 89.25 180 LEU A O 1
ATOM 1455 N N . ASN A 1 181 ? 11.022 10.688 -18.274 1.00 90.31 181 ASN A N 1
ATOM 1456 C CA . ASN A 1 181 ? 11.897 10.696 -19.448 1.00 90.31 181 ASN A CA 1
ATOM 1457 C C . ASN A 1 181 ? 12.133 9.282 -19.994 1.00 90.31 181 ASN A C 1
ATOM 1459 O O . ASN A 1 181 ? 12.169 9.086 -21.210 1.00 90.31 181 ASN A O 1
ATOM 1463 N N . MET A 1 182 ? 12.284 8.281 -19.124 1.00 88.38 182 MET A N 1
ATOM 1464 C CA . MET A 1 182 ? 12.388 6.880 -19.537 1.00 88.38 182 MET A CA 1
ATOM 1465 C C . MET A 1 182 ? 11.093 6.385 -20.190 1.00 88.38 182 MET A C 1
ATOM 1467 O O . MET A 1 182 ? 11.139 5.883 -21.309 1.00 88.38 182 MET A O 1
ATOM 1471 N N . ILE A 1 183 ? 9.944 6.621 -19.554 1.00 91.19 183 ILE A N 1
ATOM 1472 C CA . ILE A 1 183 ? 8.618 6.281 -20.095 1.00 91.19 183 ILE A CA 1
ATOM 1473 C C . ILE A 1 183 ? 8.412 6.893 -21.491 1.00 91.19 183 ILE A C 1
ATOM 1475 O O . ILE A 1 183 ? 7.921 6.225 -22.405 1.00 91.19 183 ILE A O 1
ATOM 1479 N N . SER A 1 184 ? 8.817 8.155 -21.668 1.00 91.44 184 SER A N 1
ATOM 1480 C CA . SER A 1 184 ? 8.724 8.873 -22.942 1.00 91.44 184 SER A CA 1
ATOM 1481 C C . SER A 1 184 ? 9.626 8.265 -24.023 1.00 91.44 184 SER A C 1
ATOM 1483 O O . SER A 1 184 ? 9.172 8.044 -25.149 1.00 91.44 184 SER A O 1
ATOM 1485 N N . ARG A 1 185 ? 10.882 7.930 -23.686 1.00 92.25 185 ARG A N 1
ATOM 1486 C CA . ARG A 1 185 ? 11.827 7.257 -24.601 1.00 92.25 185 ARG A CA 1
ATOM 1487 C C . ARG A 1 185 ? 11.322 5.885 -25.045 1.00 92.25 185 ARG A C 1
ATOM 1489 O O . ARG A 1 185 ? 11.401 5.576 -26.233 1.00 92.25 185 ARG A O 1
ATOM 1496 N N . ASP A 1 186 ? 10.746 5.124 -24.118 1.00 90.88 186 ASP A N 1
ATOM 1497 C CA . ASP A 1 186 ? 10.159 3.802 -24.370 1.00 90.88 186 ASP A CA 1
ATOM 1498 C C . ASP A 1 186 ? 8.820 3.885 -25.127 1.00 90.88 186 ASP A C 1
ATOM 1500 O O . ASP A 1 186 ? 8.262 2.864 -25.528 1.00 90.88 186 ASP A O 1
ATOM 1504 N N . LYS A 1 187 ? 8.298 5.101 -25.350 1.00 94.00 187 LYS A N 1
ATOM 1505 C CA . LYS A 1 187 ? 7.022 5.378 -26.028 1.00 94.00 187 LYS A CA 1
ATOM 1506 C C . LYS A 1 187 ? 5.830 4.658 -25.390 1.00 94.00 187 LYS A C 1
ATOM 1508 O O . LYS A 1 187 ? 4.852 4.363 -26.080 1.00 94.00 187 LYS A O 1
ATOM 1513 N N . LEU A 1 188 ? 5.888 4.411 -24.081 1.00 90.62 188 LEU A N 1
ATOM 1514 C CA . LEU A 1 188 ? 4.800 3.762 -23.356 1.00 90.62 188 LEU A CA 1
ATOM 1515 C C . LEU A 1 188 ? 3.552 4.654 -23.356 1.00 90.62 188 LEU A C 1
ATOM 1517 O O . LEU A 1 188 ? 3.631 5.887 -23.333 1.00 90.62 188 LEU A O 1
ATOM 1521 N N . LYS A 1 189 ? 2.386 4.011 -23.407 1.00 92.81 189 LYS A N 1
ATOM 1522 C CA . LYS A 1 189 ? 1.070 4.652 -23.399 1.00 92.81 189 LYS A CA 1
ATOM 1523 C C . LYS A 1 189 ? 0.234 4.045 -22.286 1.00 92.81 189 LYS A C 1
ATOM 1525 O O . LYS A 1 189 ? 0.355 2.860 -21.999 1.00 92.81 189 LYS A O 1
ATOM 1530 N N . PHE A 1 190 ? -0.603 4.879 -21.686 1.00 92.62 190 PHE A N 1
ATOM 1531 C CA . PHE A 1 190 ? -1.469 4.503 -20.581 1.00 92.62 190 PHE A CA 1
ATOM 1532 C C . PHE A 1 190 ? -2.852 5.080 -20.840 1.00 92.62 190 PHE A C 1
ATOM 1534 O O . PHE A 1 190 ? -2.965 6.239 -21.244 1.00 92.62 190 PHE A O 1
ATOM 1541 N N . ASP A 1 191 ? -3.885 4.286 -20.580 1.00 96.75 191 ASP A N 1
ATOM 1542 C CA . ASP A 1 191 ? -5.272 4.747 -20.650 1.00 96.75 191 ASP A CA 1
ATOM 1543 C C . ASP A 1 191 ? -5.627 5.621 -19.441 1.00 96.75 191 ASP A C 1
ATOM 1545 O O . ASP A 1 191 ? -6.399 6.573 -19.547 1.00 96.75 191 ASP A O 1
ATOM 1549 N N . ILE A 1 192 ? -5.042 5.305 -18.280 1.00 95.62 192 ILE A N 1
ATOM 1550 C CA . ILE A 1 192 ? -5.289 5.980 -17.005 1.00 95.62 192 ILE A CA 1
ATOM 1551 C C . ILE A 1 192 ? -3.953 6.263 -16.323 1.00 95.62 192 ILE A C 1
ATOM 1553 O O . ILE A 1 192 ? -3.093 5.389 -16.222 1.00 95.62 192 ILE A O 1
ATOM 1557 N N . VAL A 1 193 ? -3.806 7.485 -15.811 1.00 91.50 193 VAL A N 1
ATOM 1558 C CA . VAL A 1 193 ? -2.680 7.895 -14.968 1.00 91.50 193 VAL A CA 1
ATOM 1559 C C . VAL A 1 193 ? -3.232 8.353 -13.623 1.00 91.50 193 VAL A C 1
ATOM 1561 O O . VAL A 1 193 ? -4.035 9.282 -13.562 1.00 91.50 193 VAL A O 1
ATOM 1564 N N . VAL A 1 194 ? -2.802 7.694 -12.548 1.00 90.75 194 VAL A N 1
ATOM 1565 C CA . VAL A 1 194 ? -3.166 8.035 -11.166 1.00 90.75 194 VAL A CA 1
ATOM 1566 C C . VAL A 1 194 ? -1.950 8.658 -10.490 1.00 90.75 194 VAL A C 1
ATOM 1568 O O . VAL A 1 194 ? -0.855 8.107 -10.574 1.00 90.75 194 VAL A O 1
ATOM 1571 N N . ILE A 1 195 ? -2.127 9.812 -9.843 1.00 85.56 195 ILE A N 1
ATOM 1572 C CA . ILE A 1 195 ? -1.033 10.567 -9.219 1.00 85.56 195 ILE A CA 1
ATOM 1573 C C . ILE A 1 195 ? -1.485 11.062 -7.841 1.00 85.56 195 ILE A C 1
ATOM 1575 O O . ILE A 1 195 ? -2.509 11.735 -7.744 1.00 85.56 195 ILE A O 1
ATOM 1579 N N . ASP A 1 196 ? -0.696 10.777 -6.803 1.00 84.06 196 ASP A N 1
ATOM 1580 C CA . ASP A 1 196 ? -0.807 11.372 -5.461 1.00 84.06 196 ASP A CA 1
ATOM 1581 C C . ASP A 1 196 ? 0.526 12.062 -5.110 1.00 84.06 196 ASP A C 1
ATOM 1583 O O . ASP A 1 196 ? 1.426 11.440 -4.540 1.00 84.06 196 ASP A O 1
ATOM 1587 N N . PRO A 1 197 ? 0.743 13.310 -5.566 1.00 79.31 197 PRO A N 1
ATOM 1588 C CA . PRO A 1 197 ? 2.019 13.989 -5.382 1.00 79.31 197 PRO A CA 1
ATOM 1589 C C . PRO A 1 197 ? 2.197 14.457 -3.925 1.00 79.31 197 PRO A C 1
ATOM 1591 O O . PRO A 1 197 ? 1.216 14.745 -3.236 1.00 79.31 197 PRO A O 1
ATOM 1594 N N . PRO A 1 198 ? 3.441 14.632 -3.441 1.00 74.06 198 PRO A N 1
ATOM 1595 C CA . PRO A 1 198 ? 3.685 15.142 -2.097 1.00 74.06 198 PRO A CA 1
ATOM 1596 C C . PRO A 1 198 ? 3.071 16.538 -1.908 1.00 74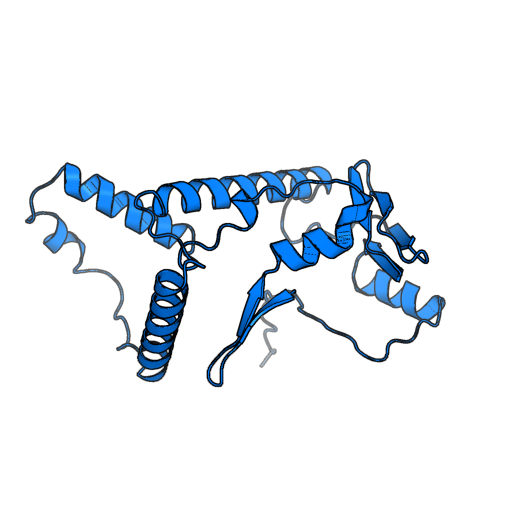.06 198 PRO A C 1
ATOM 1598 O O . PRO A 1 198 ? 3.419 17.503 -2.588 1.00 74.06 198 PRO A O 1
ATOM 1601 N N . TRP A 1 199 ? 2.180 16.661 -0.924 1.00 65.75 199 TRP A N 1
ATOM 1602 C CA . TRP A 1 199 ? 1.454 17.900 -0.618 1.00 65.75 199 TRP A CA 1
ATOM 1603 C C . TRP A 1 199 ? 2.322 18.998 0.005 1.00 65.75 199 TRP A C 1
ATOM 1605 O O . TRP A 1 199 ? 1.908 20.160 0.061 1.00 65.75 199 TRP A O 1
ATOM 1615 N N . THR A 1 200 ? 3.537 18.666 0.453 1.00 58.25 200 THR A N 1
ATOM 1616 C CA . THR A 1 200 ? 4.541 19.636 0.904 1.00 58.25 200 THR A CA 1
ATOM 1617 C C . THR A 1 200 ? 5.141 20.374 -0.285 1.00 58.25 200 THR A C 1
ATOM 1619 O O . THR A 1 200 ? 6.343 20.331 -0.541 1.00 58.25 200 THR A O 1
ATOM 1622 N N . ASN A 1 201 ? 4.308 21.127 -0.995 1.00 48.81 201 ASN A N 1
ATOM 1623 C CA . ASN A 1 201 ? 4.798 22.279 -1.717 1.00 48.81 201 ASN A CA 1
ATOM 1624 C C . ASN A 1 201 ? 5.483 23.182 -0.685 1.00 48.81 201 ASN A C 1
ATOM 1626 O O . ASN A 1 201 ? 4.823 23.723 0.208 1.00 48.81 201 ASN A O 1
ATOM 1630 N N . LYS A 1 202 ? 6.804 23.388 -0.819 1.00 51.16 202 LYS A N 1
ATOM 1631 C CA . LYS A 1 202 ? 7.417 24.653 -0.391 1.00 51.16 202 LYS A CA 1
ATOM 1632 C C . LYS A 1 202 ? 6.460 25.716 -0.900 1.00 51.16 202 LYS A C 1
ATOM 1634 O O . LYS A 1 202 ? 6.220 25.755 -2.104 1.00 51.16 202 LYS A O 1
ATOM 1639 N N . SER A 1 203 ? 5.826 26.462 0.006 1.00 45.41 203 SER A N 1
ATOM 1640 C CA . SER A 1 203 ? 4.804 27.444 -0.343 1.00 45.41 203 SER A CA 1
ATOM 1641 C C . SER A 1 203 ? 5.249 28.155 -1.613 1.00 45.41 203 SER A C 1
ATOM 1643 O O . SER A 1 203 ? 6.311 28.788 -1.595 1.00 45.41 203 SER A O 1
ATOM 1645 N N . VAL A 1 204 ? 4.503 28.015 -2.711 1.00 46.72 204 VAL A N 1
ATOM 1646 C CA . VAL A 1 204 ? 4.701 28.871 -3.875 1.00 46.72 204 VAL A CA 1
ATOM 1647 C C . VAL A 1 204 ? 4.341 30.258 -3.364 1.00 46.72 204 VAL A C 1
ATOM 1649 O O . VAL A 1 204 ? 3.180 30.667 -3.377 1.00 46.72 204 VAL A O 1
ATOM 1652 N N . ARG A 1 205 ? 5.325 30.957 -2.788 1.00 45.03 205 ARG A N 1
ATOM 1653 C CA . ARG A 1 205 ? 5.239 32.378 -2.497 1.00 45.03 205 ARG A CA 1
ATOM 1654 C C . ARG A 1 205 ? 5.112 33.009 -3.868 1.00 45.03 205 ARG A C 1
ATOM 1656 O O . ARG A 1 205 ? 6.111 33.278 -4.528 1.00 45.03 205 ARG A O 1
ATOM 1663 N N . ARG A 1 206 ? 3.871 33.190 -4.316 1.00 47.19 206 ARG A N 1
ATOM 1664 C CA . ARG A 1 206 ? 3.567 34.110 -5.403 1.00 47.19 206 ARG A CA 1
ATOM 1665 C C . ARG A 1 206 ? 4.200 35.430 -4.976 1.00 47.19 206 ARG A C 1
ATOM 1667 O O . ARG A 1 206 ? 3.799 35.988 -3.953 1.00 47.19 206 ARG A O 1
ATOM 1674 N N . LYS A 1 207 ? 5.255 35.862 -5.673 1.00 49.12 207 LYS A N 1
ATOM 1675 C CA . LYS A 1 207 ? 5.745 37.232 -5.524 1.00 49.12 207 LYS A CA 1
ATOM 1676 C C . LYS A 1 207 ? 4.548 38.131 -5.846 1.00 49.12 207 LYS A C 1
ATOM 1678 O O . LYS A 1 207 ? 3.932 37.953 -6.894 1.00 49.12 207 LYS A O 1
ATOM 1683 N N . ARG A 1 208 ? 4.166 38.970 -4.884 1.00 44.66 208 ARG A N 1
ATOM 1684 C CA . ARG A 1 208 ? 3.327 40.136 -5.158 1.00 44.66 208 ARG A CA 1
ATOM 1685 C C . ARG A 1 208 ? 4.158 41.162 -5.906 1.00 44.66 208 ARG A C 1
ATOM 1687 O O . ARG A 1 208 ? 5.377 41.209 -5.622 1.00 44.66 208 ARG A O 1
#

Foldseek 3Di:
DCFPDDDPPDTDDDPLVVVCVQQVVVVDDDPVLLVPPLDPDDDPVRLVVVVVVVVVVVPDDPPPVVVVPPDDDDDDDDDVVNVVVVVVVVVVSVVCVVVVNHDDDPCVSVSSVVNVVVVVVVVVVVCVLCVPPDPVRNQDWDWDKDAAQAQHWDWDQDSNDTDIDTHRDMDITDPPVVVVVVCVVVVDDDPDDDDDDDPPDPPPPPDD

pLDDT: mean 74.11, std 15.11, range [39.53, 96.75]

Organism: Romanomermis culicivorax (NCBI:txid13658)

Secondary structure (DSSP, 8-state):
-EEEEE-SS-EEEEHHHHHHHHTGGGT----GGGS--SS----HHHHHHHHHHHHHHHH--TTSHHHHTTSS--PPPPPHHHHHHHHHHHHHHHHHHHTTSS---TTHHHHHHHHHHHHHHHHHHHHHHTT-SSTT-GGG---EEEEE-SSS-EEEEETTEEEEEPTTEEEEES-HHHHHHHHHHTT---S-------S---------

Radius of gyration: 22.96 Å; chains: 1; bounding box: 49×58×68 Å